Protein AF-A0A7C7FT46-F1 (afdb_monomer_lite)

Radius of gyration: 31.74 Å; chains: 1; bounding box: 96×58×67 Å

pLDDT: mean 75.4, std 23.37, range [28.03, 98.25]

Foldseek 3Di:
DDDDDDDDDDDDDDDDPDDDPVVVVVVVVVVVPPPPDDPDDDDDDDPPPPVQAQAFAEWEDDPFWTFRAGLQLAGNDTHGPPDDQQHEYEYQQPPVCSNVVPPVSRVSSNVVSVLRCLQCPPPPPQSVDRHWYWYCNDLQWIWIAGQQEIETQGNDPSNVLVVLVVVVCVVPPDDRHRQWYWYSSDPSDTDIDHHD

Structure (mmCIF, N/CA/C/O backbone):
data_AF-A0A7C7FT46-F1
#
_entry.id   AF-A0A7C7FT46-F1
#
loop_
_atom_site.group_PDB
_atom_site.id
_atom_site.type_symbol
_atom_site.label_atom_id
_atom_site.label_alt_id
_atom_site.label_comp_id
_atom_site.label_asym_id
_atom_site.label_entity_id
_atom_site.label_seq_id
_atom_site.pdbx_PDB_ins_code
_atom_site.Cartn_x
_atom_site.Cartn_y
_atom_site.Cartn_z
_atom_site.occupancy
_atom_site.B_iso_or_equiv
_atom_site.auth_seq_id
_atom_site.auth_comp_id
_atom_site.auth_asym_id
_atom_site.auth_atom_id
_atom_site.pdbx_PDB_model_num
ATOM 1 N N . MET A 1 1 ? 77.513 4.842 -43.697 1.00 36.34 1 MET A N 1
ATOM 2 C CA . MET A 1 1 ? 78.511 5.933 -43.740 1.00 36.34 1 MET A CA 1
ATOM 3 C C . MET A 1 1 ? 77.770 7.255 -43.797 1.00 36.34 1 MET A C 1
ATOM 5 O O . MET A 1 1 ? 76.927 7.432 -44.664 1.00 36.34 1 MET A O 1
ATOM 9 N N . MET A 1 2 ? 78.019 8.116 -42.815 1.00 28.81 2 MET A N 1
ATOM 10 C CA . MET A 1 2 ? 77.404 9.434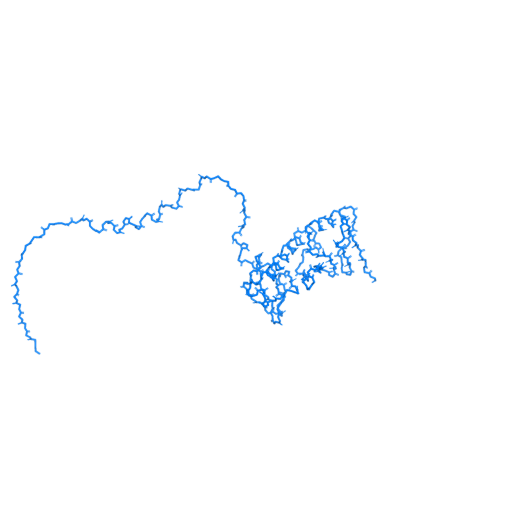 -42.656 1.00 28.81 2 MET A CA 1
ATOM 11 C C . MET A 1 2 ? 78.044 10.424 -43.637 1.00 28.81 2 MET A C 1
ATOM 13 O O . MET A 1 2 ? 79.262 10.395 -43.797 1.00 28.81 2 MET A O 1
ATOM 17 N N . ASN A 1 3 ? 77.257 11.305 -44.261 1.00 28.03 3 ASN A N 1
ATOM 18 C CA . ASN A 1 3 ? 77.795 12.506 -44.893 1.00 28.03 3 ASN A CA 1
ATOM 19 C C . ASN A 1 3 ? 76.882 13.708 -44.629 1.00 28.03 3 ASN A C 1
ATOM 21 O O . ASN A 1 3 ? 75.663 13.638 -44.766 1.00 28.03 3 ASN A O 1
ATOM 25 N N . VAL A 1 4 ? 77.521 14.779 -44.177 1.00 34.72 4 VAL A N 1
ATOM 26 C CA . VAL A 1 4 ? 76.973 16.026 -43.638 1.00 34.72 4 VAL A CA 1
ATOM 27 C C . VAL A 1 4 ? 77.067 17.105 -44.718 1.00 34.72 4 VAL A C 1
ATOM 29 O O . VAL A 1 4 ? 78.057 17.123 -45.447 1.00 34.72 4 VAL A O 1
ATOM 32 N N . ARG A 1 5 ? 76.140 18.076 -44.759 1.00 33.34 5 ARG A N 1
ATOM 33 C CA . ARG A 1 5 ? 76.487 19.473 -45.093 1.00 33.34 5 ARG A CA 1
ATOM 34 C C . ARG A 1 5 ? 75.448 20.481 -44.601 1.00 33.34 5 ARG A C 1
ATOM 36 O O . ARG A 1 5 ? 74.247 20.272 -44.703 1.00 33.34 5 ARG A O 1
ATOM 43 N N . ILE A 1 6 ? 75.984 21.570 -44.061 1.00 41.31 6 ILE A N 1
ATOM 44 C CA . ILE A 1 6 ? 75.340 22.722 -43.426 1.00 41.31 6 ILE A CA 1
ATOM 45 C C . ILE A 1 6 ? 75.526 23.939 -44.348 1.00 41.31 6 ILE A C 1
ATOM 47 O O . ILE A 1 6 ? 76.633 24.127 -44.848 1.00 41.31 6 ILE A O 1
ATOM 51 N N . GLN A 1 7 ? 74.517 24.808 -44.475 1.00 34.47 7 GLN A N 1
ATOM 52 C CA . GLN A 1 7 ? 74.662 26.256 -44.749 1.00 34.47 7 GLN A CA 1
ATOM 53 C C . GLN A 1 7 ? 73.328 26.952 -44.393 1.00 34.47 7 GLN A C 1
ATOM 55 O O . GLN A 1 7 ? 72.304 26.616 -44.968 1.00 34.47 7 GLN A O 1
ATOM 60 N N . ARG A 1 8 ? 73.205 27.644 -43.246 1.00 35.81 8 ARG A N 1
ATOM 61 C CA . ARG A 1 8 ? 73.437 29.088 -42.974 1.00 35.81 8 ARG A CA 1
ATOM 62 C C . ARG A 1 8 ? 72.715 30.055 -43.926 1.00 35.81 8 ARG A C 1
ATOM 64 O O . ARG A 1 8 ? 73.188 30.249 -45.031 1.00 35.81 8 ARG A O 1
ATOM 71 N N . GLU A 1 9 ? 71.734 30.790 -43.395 1.00 38.28 9 GLU A N 1
ATOM 72 C CA . GLU A 1 9 ? 71.864 32.237 -43.158 1.00 38.28 9 GLU A CA 1
ATOM 73 C C . GLU A 1 9 ? 70.938 32.716 -42.023 1.00 38.28 9 GLU A C 1
ATOM 75 O O . GLU A 1 9 ? 69.976 32.056 -41.644 1.00 38.28 9 GLU A O 1
ATOM 80 N N . LEU A 1 10 ? 71.357 33.818 -41.407 1.00 36.97 10 LEU A N 1
ATOM 81 C CA . LEU A 1 10 ? 70.988 34.356 -40.100 1.00 36.97 10 LEU A CA 1
ATOM 82 C C . LEU A 1 10 ? 70.268 35.704 -40.263 1.00 36.97 10 LEU A C 1
ATOM 84 O O . LEU A 1 10 ? 70.526 36.410 -41.232 1.00 36.97 10 LEU A O 1
ATOM 88 N N . ARG A 1 11 ? 69.588 36.109 -39.173 1.00 35.56 11 ARG A N 1
ATOM 89 C CA . ARG A 1 11 ? 69.146 37.472 -38.786 1.00 35.56 11 ARG A CA 1
ATOM 90 C C . ARG A 1 11 ? 67.833 37.971 -39.430 1.00 35.56 11 ARG A C 1
ATOM 92 O O . ARG A 1 11 ? 67.591 37.730 -40.594 1.00 35.56 11 ARG A O 1
ATOM 99 N N . TYR A 1 12 ? 66.934 38.687 -38.743 1.00 34.97 12 TYR A N 1
ATOM 100 C CA . TYR A 1 12 ? 67.085 39.574 -37.579 1.00 34.97 12 TYR A CA 1
ATOM 101 C C . TYR A 1 12 ? 65.737 39.779 -36.840 1.00 34.97 12 TYR A C 1
ATOM 103 O O . TYR A 1 12 ? 64.685 39.828 -37.465 1.00 34.97 12 TYR A O 1
ATOM 111 N N . GLN A 1 13 ? 65.858 40.043 -35.533 1.00 38.69 13 GLN A N 1
ATOM 112 C CA . GLN A 1 13 ? 64.964 40.776 -34.616 1.00 38.69 13 GLN A CA 1
ATOM 113 C C . GLN A 1 13 ? 63.961 40.013 -33.734 1.00 38.69 13 GLN A C 1
ATOM 115 O O . GLN A 1 13 ? 62.793 39.802 -34.045 1.00 38.69 13 GLN A O 1
ATOM 120 N N . GLU A 1 14 ? 64.455 39.747 -32.521 1.00 40.75 14 GLU A N 1
ATOM 121 C CA . GLU A 1 14 ? 63.706 39.810 -31.270 1.00 40.75 14 GLU A CA 1
ATOM 122 C C . GLU A 1 14 ? 63.073 41.195 -31.062 1.00 40.75 14 GLU A C 1
ATOM 124 O O . GLU A 1 14 ? 63.772 42.203 -31.115 1.00 40.75 14 GLU A O 1
ATOM 129 N N . LEU A 1 15 ? 61.785 41.229 -30.712 1.00 40.88 15 LEU A N 1
ATOM 130 C CA . LEU A 1 15 ? 61.194 42.154 -29.734 1.00 40.88 15 LEU A CA 1
ATOM 131 C C . LEU A 1 15 ? 59.737 41.732 -29.509 1.00 40.88 15 LEU A C 1
ATOM 133 O O . LEU A 1 15 ? 58.924 41.760 -30.423 1.00 40.88 15 LEU A O 1
ATOM 137 N N . GLY A 1 16 ? 59.396 41.306 -28.291 1.00 36.47 16 GLY A N 1
ATOM 138 C CA . GLY A 1 16 ? 58.008 40.937 -27.968 1.00 36.47 16 GLY A CA 1
ATOM 139 C C . GLY A 1 16 ? 57.811 39.847 -26.919 1.00 36.47 16 GLY A C 1
ATOM 140 O O . GLY A 1 16 ? 56.780 39.179 -26.888 1.00 36.47 16 GLY A O 1
ATOM 141 N N . ARG A 1 17 ? 58.798 39.661 -26.045 1.00 43.62 17 ARG A N 1
ATOM 142 C CA . ARG A 1 17 ? 58.691 38.981 -24.752 1.00 43.62 17 ARG A CA 1
ATOM 143 C C . ARG A 1 17 ? 57.400 39.411 -24.006 1.00 43.62 17 ARG A C 1
ATOM 145 O O . ARG A 1 17 ? 57.163 40.598 -23.814 1.00 43.62 17 ARG A O 1
ATOM 152 N N . ARG A 1 18 ? 56.651 38.418 -23.490 1.00 49.22 18 ARG A N 1
ATOM 153 C CA . ARG A 1 18 ? 55.758 38.481 -22.297 1.00 49.22 18 ARG A CA 1
ATOM 154 C C . ARG A 1 18 ? 54.314 39.022 -22.384 1.00 49.22 18 ARG A C 1
ATOM 156 O O . ARG A 1 18 ? 53.899 39.714 -21.461 1.00 49.22 18 ARG A O 1
ATOM 163 N N . ARG A 1 19 ? 53.461 38.623 -23.341 1.00 44.53 19 ARG A N 1
ATOM 164 C CA . ARG A 1 19 ? 51.998 38.875 -23.169 1.00 44.53 19 ARG A CA 1
ATOM 165 C C . ARG A 1 19 ? 50.993 37.778 -23.532 1.00 44.53 19 ARG A C 1
ATOM 167 O O . ARG A 1 19 ? 49.803 38.021 -23.389 1.00 44.53 19 ARG A O 1
ATOM 174 N N . ARG A 1 20 ? 51.403 36.565 -23.924 1.00 42.16 20 ARG A N 1
ATOM 175 C CA . ARG A 1 20 ? 50.430 35.533 -24.366 1.00 42.16 20 ARG A CA 1
ATOM 176 C C . ARG A 1 20 ? 50.329 34.265 -23.514 1.00 42.16 20 ARG A C 1
ATOM 178 O O . ARG A 1 20 ? 49.429 33.475 -23.749 1.00 42.16 20 ARG A O 1
ATOM 185 N N . VAL A 1 21 ? 51.158 34.106 -22.481 1.00 43.38 21 VAL A N 1
ATOM 186 C CA . VAL A 1 21 ? 51.053 32.959 -21.549 1.00 43.38 21 VAL A CA 1
ATOM 187 C C . VAL A 1 21 ? 50.187 33.283 -20.318 1.00 43.38 21 VAL A C 1
ATOM 189 O O . VAL A 1 21 ? 49.667 32.381 -19.675 1.00 43.38 21 VAL A O 1
ATOM 192 N N . LEU A 1 22 ? 49.933 34.565 -20.023 1.00 40.03 22 LEU A N 1
ATOM 193 C CA . LEU A 1 22 ? 49.130 34.962 -18.856 1.00 40.03 22 LEU A CA 1
ATOM 194 C C . LEU A 1 22 ? 47.606 34.869 -19.088 1.00 40.03 22 LEU A C 1
ATOM 196 O O . LEU A 1 22 ? 46.848 34.758 -18.133 1.00 40.03 22 LEU A O 1
ATOM 200 N N . ILE A 1 23 ? 47.144 34.886 -20.344 1.00 44.41 23 ILE A N 1
ATOM 201 C CA . ILE A 1 23 ? 45.702 34.915 -20.654 1.00 44.41 23 ILE A CA 1
ATOM 202 C C . ILE A 1 23 ? 45.067 33.518 -20.564 1.00 44.41 23 ILE A C 1
ATOM 204 O O . ILE A 1 23 ? 43.900 33.401 -20.208 1.00 44.41 23 ILE A O 1
ATOM 208 N N . VAL A 1 24 ? 45.833 32.444 -20.778 1.00 42.75 24 VAL A N 1
ATOM 209 C CA . VAL A 1 24 ? 45.292 31.076 -20.673 1.00 42.75 24 VAL A CA 1
ATOM 210 C C . VAL A 1 24 ? 45.180 30.615 -19.211 1.00 42.75 24 VAL A C 1
ATOM 212 O O . VAL A 1 24 ? 44.300 29.827 -18.885 1.00 42.75 24 VAL A O 1
ATOM 215 N N . LEU A 1 25 ? 45.980 31.173 -18.294 1.00 42.41 25 LEU A N 1
ATOM 216 C CA . LEU A 1 25 ? 45.893 30.857 -16.859 1.00 42.41 25 LEU A CA 1
ATOM 217 C C . LEU A 1 25 ? 44.859 31.706 -16.092 1.00 42.41 25 LEU A C 1
ATOM 219 O O . LEU A 1 25 ? 44.346 31.243 -15.077 1.00 42.41 25 LEU A O 1
ATOM 223 N N . MET A 1 26 ? 44.469 32.890 -16.589 1.00 38.50 26 MET A N 1
ATOM 224 C CA . MET A 1 26 ? 43.392 33.694 -15.975 1.00 38.50 26 MET A CA 1
ATOM 225 C C . MET A 1 26 ? 41.968 33.258 -16.356 1.00 38.50 26 MET A C 1
ATOM 227 O O . MET A 1 26 ? 41.025 33.633 -15.665 1.00 38.50 26 MET A O 1
ATOM 231 N N . GLY A 1 27 ? 41.791 32.437 -17.395 1.00 39.03 27 GLY A N 1
ATOM 232 C CA . GLY A 1 27 ? 40.501 31.790 -17.679 1.00 39.03 27 GLY A CA 1
ATOM 233 C C . GLY A 1 27 ? 40.195 30.612 -16.745 1.00 39.03 27 GLY A C 1
ATOM 234 O O . GLY A 1 27 ? 39.038 30.238 -16.581 1.00 39.03 27 GLY A O 1
ATOM 235 N N . MET A 1 28 ? 41.219 30.055 -16.089 1.00 42.12 28 MET A N 1
ATOM 236 C CA . MET A 1 28 ? 41.090 28.862 -15.243 1.00 42.12 28 MET A CA 1
ATOM 237 C C . MET A 1 28 ? 40.846 29.181 -13.757 1.00 42.12 28 MET A C 1
ATOM 239 O O . MET A 1 28 ? 40.509 28.285 -12.992 1.00 42.12 28 MET A O 1
ATOM 243 N N . PHE A 1 29 ? 40.962 30.450 -13.344 1.00 40.84 29 PHE A N 1
ATOM 244 C CA . PHE A 1 29 ? 40.714 30.887 -11.960 1.00 40.84 29 PHE A CA 1
ATOM 245 C C . PHE A 1 29 ? 39.341 31.550 -11.741 1.00 40.84 29 PHE A C 1
ATOM 247 O O . PHE A 1 29 ? 38.885 31.638 -10.604 1.00 40.84 29 PHE A O 1
ATOM 254 N N . ILE A 1 30 ? 38.629 31.948 -12.804 1.00 44.28 30 ILE A N 1
ATOM 255 C CA . ILE A 1 30 ? 37.264 32.510 -12.699 1.00 44.28 30 ILE A CA 1
ATOM 256 C C . ILE A 1 30 ? 36.189 31.412 -12.571 1.00 44.28 30 ILE A C 1
ATOM 258 O O . ILE A 1 30 ? 35.085 31.681 -12.109 1.00 44.28 30 ILE A O 1
ATOM 262 N N . VAL A 1 31 ? 36.520 30.147 -12.845 1.00 42.94 31 VAL A N 1
ATOM 263 C CA . VAL A 1 31 ? 35.617 29.010 -12.572 1.00 42.94 31 VAL A CA 1
ATOM 264 C C . VAL A 1 31 ? 35.718 28.525 -11.114 1.00 42.94 31 VAL A C 1
ATOM 266 O O . VAL A 1 31 ? 34.843 27.808 -10.644 1.00 42.94 31 VAL A O 1
ATOM 269 N N . VAL A 1 32 ? 36.738 28.955 -10.357 1.00 45.66 32 VAL A N 1
ATOM 270 C CA . VAL A 1 32 ? 37.007 28.457 -8.989 1.00 45.66 32 VAL A CA 1
ATOM 271 C C . VAL A 1 32 ? 36.694 29.489 -7.888 1.00 45.66 32 VAL A C 1
ATOM 273 O O . VAL A 1 32 ? 36.664 29.144 -6.713 1.00 45.66 32 VAL A O 1
ATOM 276 N N . LEU A 1 33 ? 36.373 30.741 -8.235 1.00 41.12 33 LEU A N 1
ATOM 277 C CA . LEU A 1 33 ? 36.049 31.804 -7.262 1.00 41.12 33 LEU A CA 1
ATOM 278 C C . LEU A 1 33 ? 34.703 32.510 -7.513 1.00 41.12 33 LEU A C 1
ATOM 280 O O . LEU A 1 33 ? 34.441 33.563 -6.941 1.00 41.12 33 LEU A O 1
ATOM 284 N N . GLY A 1 34 ? 33.833 31.921 -8.342 1.00 34.50 34 GLY A N 1
ATOM 285 C CA . GLY A 1 34 ? 32.445 32.363 -8.554 1.00 34.50 34 GLY A CA 1
ATOM 286 C C . GLY A 1 34 ? 31.392 31.551 -7.787 1.00 34.50 34 GLY A C 1
ATOM 287 O O . GLY A 1 34 ? 30.201 31.785 -7.957 1.00 34.50 34 GLY A O 1
ATOM 288 N N . THR A 1 35 ? 31.802 30.584 -6.963 1.00 45.09 35 THR A N 1
ATOM 289 C CA . THR A 1 35 ? 30.900 29.627 -6.293 1.00 45.09 35 THR A CA 1
ATOM 290 C C . THR A 1 35 ? 30.750 29.847 -4.788 1.00 45.09 35 THR A C 1
ATOM 292 O O . THR A 1 35 ? 30.132 29.024 -4.121 1.00 45.09 35 THR A O 1
ATOM 295 N N . THR A 1 36 ? 31.281 30.941 -4.230 1.00 46.94 36 THR A N 1
ATOM 296 C CA . THR A 1 36 ? 31.275 31.172 -2.770 1.00 46.94 36 THR A CA 1
ATOM 297 C C . THR A 1 36 ? 30.512 32.398 -2.277 1.00 46.94 36 THR A C 1
ATOM 299 O O . THR A 1 36 ? 30.404 32.563 -1.070 1.00 46.94 36 THR A O 1
ATOM 302 N N . CYS A 1 37 ? 29.898 33.214 -3.134 1.00 39.66 37 CYS A N 1
ATOM 303 C CA . CYS A 1 37 ? 29.103 34.356 -2.665 1.00 39.66 37 CYS A CA 1
ATOM 304 C C . CYS A 1 37 ? 27.932 34.654 -3.600 1.00 39.66 37 CYS A C 1
ATOM 306 O O . CYS A 1 37 ? 28.032 35.551 -4.421 1.00 39.66 37 CYS A O 1
ATOM 308 N N . PHE A 1 38 ? 26.827 33.916 -3.476 1.00 38.41 38 PHE A N 1
ATOM 309 C CA . PHE A 1 38 ? 25.470 34.465 -3.657 1.00 38.41 38 PHE A CA 1
ATOM 310 C C . PHE A 1 38 ? 24.413 33.502 -3.086 1.00 38.41 38 PHE A C 1
ATOM 312 O O . PHE A 1 38 ? 23.405 33.181 -3.702 1.00 38.41 38 PHE A O 1
ATOM 319 N N . SER A 1 39 ? 24.645 33.027 -1.863 1.00 36.91 39 SER A N 1
ATOM 320 C CA . SER A 1 39 ? 23.626 32.392 -1.024 1.00 36.91 39 SER A CA 1
ATOM 321 C C . SER A 1 39 ? 23.164 33.384 0.038 1.00 36.91 39 SER A C 1
ATOM 323 O O . SER A 1 39 ? 23.357 33.164 1.225 1.00 36.91 39 SER A O 1
ATOM 325 N N . LEU A 1 40 ? 22.600 34.506 -0.402 1.00 48.44 40 LEU A N 1
ATOM 326 C CA . LEU A 1 40 ? 21.849 35.443 0.433 1.00 48.44 40 LEU A CA 1
ATOM 327 C C . LEU A 1 40 ? 20.841 36.153 -0.473 1.00 48.44 40 LEU A C 1
ATOM 329 O O . LEU A 1 40 ? 21.127 37.230 -0.971 1.00 48.44 40 LEU A O 1
ATOM 333 N N . LEU A 1 41 ? 19.716 35.483 -0.734 1.00 42.19 41 LEU A N 1
ATOM 334 C CA . LEU A 1 41 ? 18.407 36.029 -1.137 1.00 42.19 41 LEU A CA 1
ATOM 335 C C . LEU A 1 41 ? 17.410 34.852 -1.092 1.00 42.19 41 LEU A C 1
ATOM 337 O O . LEU A 1 41 ? 17.293 34.062 -2.018 1.00 42.19 41 LEU A O 1
ATOM 341 N N . THR A 1 42 ? 16.982 34.506 0.122 1.00 42.56 42 THR A N 1
ATOM 342 C CA . THR A 1 42 ? 15.592 34.628 0.602 1.00 42.56 42 THR A CA 1
ATOM 343 C C . THR A 1 42 ? 14.576 33.722 -0.089 1.00 42.56 42 THR A C 1
ATOM 345 O O . THR A 1 42 ? 14.024 34.075 -1.123 1.00 42.56 42 THR A O 1
ATOM 348 N N . GLY A 1 43 ? 14.239 32.644 0.627 1.00 39.69 43 GLY A N 1
ATOM 349 C CA . GLY A 1 43 ? 12.905 32.057 0.653 1.00 39.69 43 GLY A CA 1
ATOM 350 C C . GLY A 1 43 ? 12.547 31.207 -0.559 1.00 39.69 43 GLY A C 1
ATOM 351 O O . GLY A 1 43 ? 12.370 31.711 -1.656 1.00 39.69 43 GLY A O 1
ATOM 352 N N . TRP A 1 44 ? 12.329 29.920 -0.331 1.00 29.88 44 TRP A N 1
ATOM 353 C CA . TRP A 1 44 ? 10.996 29.313 -0.332 1.00 29.88 44 TRP A CA 1
ATOM 354 C C . TRP A 1 44 ? 11.180 27.831 0.014 1.00 29.88 44 TRP A C 1
ATOM 356 O O . TRP A 1 44 ? 12.086 27.151 -0.463 1.00 29.88 44 TRP A O 1
ATOM 366 N N . SER A 1 45 ? 10.360 27.372 0.948 1.00 43.03 45 SER A N 1
ATOM 367 C CA . SER A 1 45 ? 10.410 26.054 1.564 1.00 43.03 45 SER A CA 1
ATOM 368 C C . SER A 1 45 ? 10.122 24.935 0.565 1.00 43.03 45 SER A C 1
ATOM 370 O O . SER A 1 45 ? 9.029 24.884 0.013 1.00 43.03 45 SER A O 1
ATOM 372 N N . ALA A 1 46 ? 11.051 23.992 0.423 1.00 36.22 46 ALA A N 1
ATOM 373 C CA . ALA A 1 46 ? 10.758 22.585 0.147 1.00 36.22 46 ALA A CA 1
ATOM 374 C C . ALA A 1 46 ? 12.031 21.768 0.402 1.00 36.22 46 ALA A C 1
ATOM 376 O O . ALA A 1 46 ? 12.809 21.496 -0.508 1.00 36.22 46 ALA A O 1
ATOM 377 N N . GLY A 1 47 ? 12.260 21.399 1.663 1.00 35.69 47 GLY A N 1
ATOM 378 C CA . GLY A 1 47 ? 13.202 20.334 1.989 1.00 35.69 47 GLY A CA 1
ATOM 379 C C . GLY A 1 47 ? 12.653 19.018 1.448 1.00 35.69 47 GLY A C 1
ATOM 380 O O . GLY A 1 47 ? 11.899 18.331 2.129 1.00 35.69 47 GLY A O 1
ATOM 381 N N . ILE A 1 48 ? 12.971 18.704 0.195 1.00 40.12 48 ILE A N 1
ATOM 382 C CA . ILE A 1 48 ? 12.999 17.325 -0.277 1.00 40.12 48 ILE A CA 1
ATOM 383 C C . ILE A 1 48 ? 14.459 16.920 -0.163 1.00 40.12 48 ILE A C 1
ATOM 385 O O . ILE A 1 48 ? 15.286 17.324 -0.980 1.00 40.12 48 ILE A O 1
ATOM 389 N N . ASP A 1 49 ? 14.778 16.186 0.899 1.00 43.09 49 ASP A N 1
ATOM 390 C CA . ASP A 1 49 ? 16.119 15.677 1.150 1.00 43.09 49 ASP A CA 1
ATOM 391 C C . ASP A 1 49 ? 16.608 14.910 -0.081 1.00 43.09 49 ASP A C 1
ATOM 393 O O . ASP A 1 49 ? 16.028 13.896 -0.482 1.00 43.09 49 ASP A O 1
ATOM 397 N N . GLN A 1 50 ? 17.686 15.403 -0.686 1.00 40.69 50 GLN A N 1
ATOM 398 C CA . GLN A 1 50 ? 18.295 14.856 -1.898 1.00 40.69 50 GLN A CA 1
ATOM 399 C C . GLN A 1 50 ? 18.779 13.400 -1.698 1.00 40.69 50 GLN A C 1
ATOM 401 O O . GLN A 1 50 ? 18.929 12.660 -2.668 1.00 40.69 50 GLN A O 1
ATOM 406 N N . GLU A 1 51 ? 18.930 12.946 -0.446 1.00 45.28 51 GLU A N 1
ATOM 407 C CA . GLU A 1 51 ? 19.218 11.549 -0.084 1.00 45.28 51 GLU A CA 1
ATOM 408 C C . GLU A 1 51 ? 18.022 10.597 -0.258 1.00 45.28 51 GLU A C 1
ATOM 410 O O . GLU A 1 51 ? 18.212 9.413 -0.543 1.00 45.28 51 GLU A O 1
ATOM 415 N N . SER A 1 52 ? 16.783 11.094 -0.158 1.00 48.53 52 SER A N 1
ATOM 416 C CA . SER A 1 52 ? 15.573 10.270 -0.320 1.00 48.53 52 SER A CA 1
ATOM 417 C C . SER A 1 52 ? 15.322 9.839 -1.773 1.00 48.53 52 SER A C 1
ATOM 419 O O . SER A 1 52 ? 14.608 8.867 -2.022 1.00 48.53 52 SER A O 1
ATOM 421 N N . VAL A 1 53 ? 15.956 10.525 -2.732 1.00 50.84 53 VAL A N 1
ATOM 422 C CA . VAL A 1 53 ? 15.786 10.329 -4.184 1.00 50.84 53 VAL A CA 1
ATOM 423 C C . VAL A 1 53 ? 16.535 9.087 -4.699 1.00 50.84 53 VAL A C 1
ATOM 425 O O . VAL A 1 53 ? 16.249 8.596 -5.789 1.00 50.84 53 VAL A O 1
ATOM 428 N N . LEU A 1 54 ? 17.473 8.540 -3.918 1.00 54.62 54 LEU A N 1
ATOM 429 C CA . LEU A 1 54 ? 18.305 7.397 -4.325 1.00 54.62 54 LEU A CA 1
ATOM 430 C C . LEU A 1 54 ? 18.051 6.118 -3.517 1.00 54.62 54 LEU A C 1
ATOM 432 O O . LEU A 1 54 ? 18.570 5.062 -3.884 1.00 54.62 54 LEU A O 1
ATOM 436 N N . GLN A 1 55 ? 17.257 6.179 -2.445 1.00 73.31 55 GLN A N 1
ATOM 437 C CA . GLN A 1 55 ? 17.030 5.030 -1.570 1.00 73.31 55 GLN A CA 1
ATOM 438 C C . GLN A 1 55 ? 15.691 4.342 -1.881 1.00 73.31 55 GLN A C 1
ATOM 440 O O . GLN A 1 55 ? 14.635 4.986 -1.862 1.00 73.31 55 GLN A O 1
ATOM 445 N N . PRO A 1 56 ? 15.696 3.025 -2.160 1.00 72.19 56 PRO A N 1
ATOM 446 C CA . PRO A 1 56 ? 14.457 2.286 -2.331 1.00 72.19 56 PRO A CA 1
ATOM 447 C C . PRO A 1 56 ? 13.674 2.278 -1.019 1.00 72.19 56 PRO A C 1
ATOM 449 O O . PRO A 1 56 ? 14.241 2.114 0.058 1.00 72.19 56 PRO A O 1
ATOM 452 N N . SER A 1 57 ? 12.364 2.467 -1.121 1.00 85.31 57 SER A N 1
ATOM 453 C CA . SER A 1 57 ? 11.462 2.579 0.033 1.00 85.31 57 SER A CA 1
ATOM 454 C C . SER A 1 57 ? 10.357 1.530 0.019 1.00 85.31 57 SER A C 1
ATOM 456 O O . SER A 1 57 ? 9.760 1.281 1.063 1.00 85.31 57 SER A O 1
ATOM 458 N N . VAL A 1 58 ? 10.115 0.886 -1.126 1.00 93.00 58 VAL A N 1
ATOM 459 C CA . VAL A 1 58 ? 9.146 -0.206 -1.279 1.00 93.00 58 VAL A CA 1
ATOM 460 C C . VAL A 1 58 ? 9.665 -1.286 -2.232 1.00 93.00 58 VAL A C 1
ATOM 462 O O . VAL A 1 58 ? 10.564 -1.052 -3.046 1.00 93.00 58 VAL A O 1
ATOM 465 N N . LEU A 1 59 ? 9.078 -2.477 -2.134 1.00 94.62 59 LEU A N 1
ATOM 466 C CA . LEU A 1 59 ? 9.295 -3.603 -3.037 1.00 94.62 59 LEU A CA 1
ATOM 467 C C . LEU A 1 59 ? 8.073 -3.784 -3.931 1.00 94.62 59 LEU A C 1
ATOM 469 O O . LEU A 1 59 ? 6.985 -3.980 -3.414 1.00 94.62 59 LEU A O 1
ATOM 473 N N . VAL A 1 60 ? 8.226 -3.787 -5.254 1.00 96.19 60 VAL A N 1
ATOM 474 C CA . VAL A 1 60 ? 7.134 -4.152 -6.176 1.00 96.19 60 VAL A CA 1
ATOM 475 C C . VAL A 1 60 ? 7.308 -5.597 -6.624 1.00 96.19 60 VAL A C 1
ATOM 477 O O . VAL A 1 60 ? 8.388 -5.979 -7.084 1.00 96.19 60 VAL A O 1
ATOM 480 N N . LYS A 1 61 ? 6.254 -6.410 -6.494 1.00 94.94 61 LYS A N 1
ATOM 481 C CA . LYS A 1 61 ? 6.279 -7.816 -6.919 1.00 94.94 61 LYS A CA 1
ATOM 482 C C . LYS A 1 61 ? 6.438 -7.917 -8.434 1.00 94.94 61 LYS A C 1
ATOM 484 O O . LYS A 1 61 ? 5.621 -7.386 -9.179 1.00 94.94 61 LYS A O 1
ATOM 489 N N . ALA A 1 62 ? 7.440 -8.662 -8.890 1.00 92.06 62 ALA A N 1
ATOM 490 C CA . ALA A 1 62 ? 7.566 -9.095 -10.279 1.00 92.06 62 ALA A CA 1
ATOM 491 C C . ALA A 1 62 ? 7.532 -10.631 -10.362 1.00 92.06 62 ALA A C 1
ATOM 493 O O . ALA A 1 62 ? 7.402 -11.335 -9.362 1.00 92.06 62 ALA A O 1
ATOM 494 N N . SER A 1 63 ? 7.626 -11.191 -11.571 1.00 87.81 63 SER A N 1
ATOM 495 C CA . SER A 1 63 ? 7.458 -12.640 -11.766 1.00 87.81 63 SER A CA 1
ATOM 496 C C . SER A 1 63 ? 8.530 -13.495 -11.076 1.00 87.81 63 SER A C 1
ATOM 498 O O . SER A 1 63 ? 8.242 -14.616 -10.672 1.00 87.81 63 SER A O 1
ATOM 500 N N . ARG A 1 64 ? 9.772 -13.003 -10.969 1.00 86.75 64 ARG A N 1
ATOM 501 C CA . ARG A 1 64 ? 10.927 -13.768 -10.446 1.00 86.75 64 ARG A CA 1
ATOM 502 C C . ARG A 1 64 ? 11.784 -12.997 -9.437 1.00 86.75 64 ARG A C 1
ATOM 504 O O . ARG A 1 64 ? 12.819 -13.499 -9.016 1.00 86.75 64 ARG A O 1
ATOM 511 N N . ALA A 1 65 ? 11.398 -11.772 -9.109 1.00 91.75 65 ALA A N 1
ATOM 512 C CA . ALA A 1 65 ? 12.160 -10.884 -8.250 1.00 91.75 65 ALA A CA 1
ATOM 513 C C . ALA A 1 65 ? 11.240 -9.820 -7.650 1.00 91.75 65 ALA A C 1
ATOM 515 O O . ALA A 1 65 ? 10.165 -9.534 -8.178 1.00 91.75 65 ALA A O 1
ATOM 516 N N . TRP A 1 66 ? 11.717 -9.179 -6.596 1.00 93.06 66 TRP A N 1
ATOM 517 C CA . TRP A 1 66 ? 11.180 -7.915 -6.127 1.00 93.06 66 TRP A CA 1
ATOM 518 C C . TRP A 1 66 ? 11.953 -6.770 -6.762 1.00 93.06 66 TRP A C 1
ATOM 520 O O . TRP A 1 66 ? 13.185 -6.767 -6.731 1.00 93.06 66 TRP A O 1
ATOM 530 N N . PHE A 1 67 ? 11.253 -5.779 -7.299 1.00 95.06 67 PHE A N 1
ATOM 531 C CA . PHE A 1 67 ? 11.877 -4.525 -7.707 1.00 95.06 67 PHE A CA 1
ATOM 532 C C . PHE A 1 67 ? 11.999 -3.585 -6.518 1.00 95.06 67 PHE A C 1
ATOM 534 O O . PHE A 1 67 ? 11.033 -3.363 -5.798 1.00 95.06 67 PHE A O 1
ATOM 541 N N . LEU A 1 68 ? 13.197 -3.037 -6.333 1.00 93.88 68 LEU A N 1
ATOM 542 C CA . LEU A 1 68 ? 13.493 -1.982 -5.373 1.00 93.88 68 LEU A CA 1
ATOM 543 C C . LEU A 1 68 ? 13.054 -0.658 -5.991 1.00 93.88 68 LEU A C 1
ATOM 545 O O . LEU A 1 68 ? 13.631 -0.241 -6.997 1.00 93.88 68 LEU A O 1
ATOM 549 N N . VAL A 1 69 ? 12.038 -0.022 -5.418 1.00 94.81 69 VAL A N 1
ATOM 550 C CA . VAL A 1 69 ? 11.426 1.186 -5.984 1.00 94.81 69 VAL A CA 1
ATOM 551 C C . VAL A 1 69 ? 11.544 2.338 -4.997 1.00 94.81 69 VAL A C 1
ATOM 553 O O . VAL A 1 69 ? 11.314 2.173 -3.796 1.00 94.81 69 VAL A O 1
ATOM 556 N N . ASP A 1 70 ? 11.954 3.498 -5.498 1.00 93.00 70 ASP A N 1
ATOM 557 C CA . ASP A 1 70 ? 12.080 4.714 -4.696 1.00 93.00 70 ASP A CA 1
ATOM 558 C C . ASP A 1 70 ? 10.741 5.463 -4.529 1.00 93.00 70 ASP A C 1
ATOM 560 O O . ASP A 1 70 ? 9.679 5.019 -4.976 1.00 93.00 70 ASP A O 1
ATOM 564 N N . ALA A 1 71 ? 10.787 6.622 -3.869 1.00 92.62 71 ALA A N 1
ATOM 565 C CA . ALA A 1 71 ? 9.618 7.469 -3.624 1.00 92.62 71 ALA A CA 1
ATOM 566 C C . ALA A 1 71 ? 8.977 8.051 -4.898 1.00 92.62 71 ALA A C 1
ATOM 568 O O . ALA A 1 71 ? 7.830 8.497 -4.860 1.00 92.62 71 ALA A O 1
ATOM 569 N N . HIS A 1 72 ? 9.692 8.043 -6.023 1.00 93.62 72 HIS A N 1
ATOM 570 C CA . HIS A 1 72 ? 9.223 8.566 -7.303 1.00 93.62 72 HIS A CA 1
ATOM 571 C C . HIS A 1 72 ? 8.663 7.473 -8.218 1.00 93.62 72 HIS A C 1
ATOM 573 O O . HIS A 1 72 ? 8.237 7.781 -9.327 1.00 93.62 72 HIS A O 1
ATOM 579 N N . GLY A 1 73 ? 8.618 6.215 -7.765 1.00 94.44 73 GLY A N 1
ATOM 580 C CA . GLY A 1 73 ? 8.178 5.095 -8.595 1.00 94.44 73 GLY A CA 1
ATOM 581 C C . GLY A 1 73 ? 9.254 4.623 -9.578 1.00 94.44 73 GLY A C 1
ATOM 582 O O . GLY A 1 73 ? 8.947 3.910 -10.534 1.00 94.44 73 GLY A O 1
ATOM 583 N N . VAL A 1 74 ? 10.519 5.003 -9.365 1.00 95.12 74 VAL A N 1
ATOM 584 C CA . VAL A 1 74 ? 11.633 4.587 -10.220 1.00 95.12 74 VAL A CA 1
ATOM 585 C C . VAL A 1 74 ? 12.247 3.303 -9.675 1.00 95.12 74 VAL A C 1
ATOM 587 O O . VAL A 1 74 ? 12.577 3.198 -8.491 1.00 95.12 74 VAL A O 1
ATOM 590 N N . VAL A 1 75 ? 12.430 2.316 -10.554 1.00 94.88 75 VAL A N 1
ATOM 591 C CA . VAL A 1 75 ? 13.110 1.063 -10.210 1.00 94.88 75 VAL A CA 1
ATOM 592 C C . VAL A 1 75 ? 14.614 1.318 -10.094 1.00 94.88 75 VAL A C 1
ATOM 594 O O . VAL A 1 75 ? 15.258 1.740 -11.052 1.00 94.88 75 VAL A O 1
ATOM 597 N N . ARG A 1 76 ? 15.185 1.045 -8.920 1.00 93.62 76 ARG A N 1
ATOM 598 C CA . ARG A 1 76 ? 16.616 1.218 -8.609 1.00 93.62 76 ARG A CA 1
ATOM 599 C C . ARG A 1 76 ? 17.405 -0.085 -8.615 1.00 93.62 76 ARG A C 1
ATOM 601 O O . ARG A 1 76 ? 18.629 -0.065 -8.653 1.00 93.62 76 ARG A O 1
ATOM 608 N N . GLY A 1 77 ? 16.716 -1.219 -8.599 1.00 91.19 77 GLY A N 1
ATOM 609 C CA . GLY A 1 77 ? 17.341 -2.532 -8.647 1.00 91.19 77 GLY A CA 1
ATOM 610 C C . GLY A 1 77 ? 16.329 -3.650 -8.459 1.00 91.19 77 GLY A C 1
ATOM 611 O O . GLY A 1 77 ? 15.119 -3.418 -8.429 1.00 91.19 77 GLY A O 1
ATOM 612 N N . ALA A 1 78 ? 16.832 -4.869 -8.307 1.00 91.81 78 ALA A N 1
ATOM 613 C CA . ALA A 1 78 ? 16.016 -6.041 -8.044 1.00 91.81 78 ALA A CA 1
ATOM 614 C C . ALA A 1 78 ? 16.687 -6.949 -7.011 1.00 91.81 78 ALA A C 1
ATOM 616 O O . ALA A 1 78 ? 17.913 -7.058 -6.974 1.00 91.81 78 ALA A O 1
ATOM 617 N N . ILE A 1 79 ? 15.879 -7.617 -6.193 1.00 90.19 79 ILE A N 1
ATOM 618 C CA . ILE A 1 79 ? 16.321 -8.653 -5.257 1.00 90.19 79 ILE A CA 1
ATOM 619 C C . ILE A 1 79 ? 15.511 -9.927 -5.482 1.00 90.19 79 ILE A C 1
ATOM 621 O O . ILE A 1 79 ? 14.367 -9.884 -5.930 1.00 90.19 79 ILE A O 1
ATOM 625 N N . SER A 1 80 ? 16.106 -11.074 -5.177 1.00 88.94 80 SER A N 1
ATOM 626 C CA . SER A 1 80 ? 15.422 -12.361 -5.291 1.00 88.94 80 SER A CA 1
ATOM 627 C C . SER A 1 80 ? 14.291 -12.498 -4.258 1.00 88.94 80 SER A C 1
ATOM 629 O O . SER A 1 80 ? 14.335 -11.886 -3.189 1.00 88.94 80 SER A O 1
ATOM 631 N N . HIS A 1 81 ? 13.259 -13.281 -4.594 1.00 86.00 81 HIS A N 1
ATOM 632 C CA . HIS A 1 81 ? 12.080 -13.509 -3.745 1.00 86.00 81 HIS A CA 1
ATOM 633 C C . HIS A 1 81 ? 12.379 -14.272 -2.451 1.00 86.00 81 HIS A C 1
ATOM 635 O O . HIS A 1 81 ? 11.607 -14.186 -1.503 1.00 86.00 81 HIS A O 1
ATOM 641 N N . ASP A 1 82 ? 13.468 -15.034 -2.435 1.00 82.44 82 ASP A N 1
ATOM 642 C CA . ASP A 1 82 ? 13.930 -15.821 -1.290 1.00 82.44 82 ASP A CA 1
ATOM 643 C C . ASP A 1 82 ? 14.518 -14.960 -0.163 1.00 82.44 82 ASP A C 1
ATOM 645 O O . ASP A 1 82 ? 14.668 -15.435 0.963 1.00 82.44 82 ASP A O 1
ATOM 649 N N . ARG A 1 83 ? 14.840 -13.688 -0.432 1.00 70.50 83 ARG A N 1
ATOM 650 C CA . ARG A 1 83 ? 15.295 -12.770 0.609 1.00 70.50 83 ARG A CA 1
ATOM 651 C C . ARG A 1 83 ? 14.115 -12.256 1.432 1.00 70.50 83 ARG A C 1
ATOM 653 O O . ARG A 1 83 ? 13.116 -11.830 0.849 1.00 70.50 83 ARG A O 1
ATOM 660 N N . PRO A 1 84 ? 14.255 -12.188 2.771 1.00 62.75 84 PRO A N 1
ATOM 661 C CA . PRO A 1 84 ? 13.259 -11.552 3.616 1.00 62.75 84 PRO A CA 1
ATOM 662 C C . PRO A 1 84 ? 13.004 -10.109 3.154 1.00 62.75 84 PRO A C 1
ATOM 664 O O . PRO A 1 84 ? 13.966 -9.357 2.945 1.00 62.75 84 PRO A O 1
ATOM 667 N N . PRO A 1 85 ? 11.738 -9.699 2.994 1.00 67.94 85 PRO A N 1
ATOM 668 C CA . PRO A 1 85 ? 11.401 -8.354 2.563 1.00 67.94 85 PRO A CA 1
ATOM 669 C C . PRO A 1 85 ? 11.820 -7.351 3.643 1.00 67.94 85 PRO A C 1
ATOM 671 O O . PRO A 1 85 ? 11.413 -7.426 4.800 1.00 67.94 85 PRO A O 1
ATOM 674 N N . MET A 1 86 ? 12.691 -6.417 3.264 1.00 78.38 86 MET A N 1
ATOM 675 C CA . MET A 1 86 ? 13.200 -5.371 4.161 1.00 78.38 86 MET A CA 1
ATOM 676 C C . MET A 1 86 ? 12.350 -4.095 4.120 1.00 78.38 86 MET A C 1
ATOM 678 O O . MET A 1 86 ? 12.520 -3.223 4.969 1.00 78.38 86 MET A O 1
ATOM 682 N N . PHE A 1 87 ? 11.440 -4.003 3.148 1.00 87.69 87 PHE A N 1
ATOM 683 C CA . PHE A 1 87 ? 10.577 -2.855 2.890 1.00 87.69 87 PHE A CA 1
ATOM 684 C C . PHE A 1 87 ? 9.128 -3.314 2.681 1.00 87.6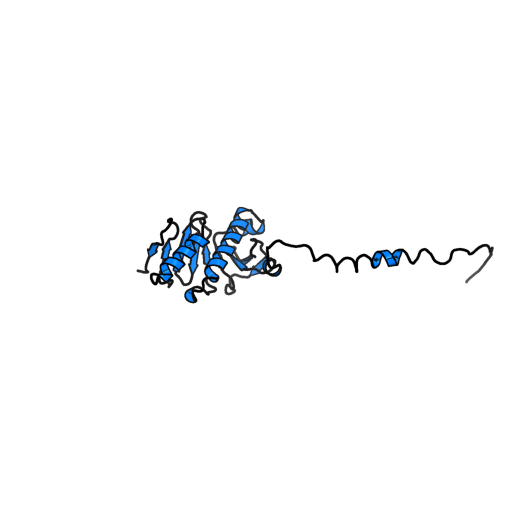9 87 PHE A C 1
ATOM 686 O O . PHE A 1 87 ? 8.909 -4.488 2.359 1.00 87.69 87 PHE A O 1
ATOM 693 N N . PRO A 1 88 ? 8.153 -2.395 2.794 1.00 91.94 88 PRO A N 1
ATOM 694 C CA . PRO A 1 88 ? 6.771 -2.646 2.410 1.00 91.94 88 PRO A CA 1
ATOM 695 C C . PRO A 1 88 ? 6.659 -3.221 1.002 1.00 91.94 88 PRO A C 1
ATOM 697 O O . PRO A 1 88 ? 7.366 -2.796 0.086 1.00 91.94 88 PRO A O 1
ATOM 700 N N . GLN A 1 89 ? 5.756 -4.178 0.837 1.00 94.00 89 GLN A N 1
ATOM 701 C CA . GLN A 1 89 ? 5.548 -4.886 -0.419 1.00 94.00 89 GLN A CA 1
ATOM 702 C C . GLN A 1 89 ? 4.322 -4.327 -1.132 1.00 94.00 89 GLN A C 1
ATOM 704 O O . GLN A 1 89 ? 3.256 -4.206 -0.540 1.00 94.00 89 GLN A O 1
ATOM 709 N N . LEU A 1 90 ? 4.467 -4.013 -2.412 1.00 95.81 90 LEU A N 1
ATOM 710 C CA . LEU A 1 90 ? 3.401 -3.610 -3.311 1.00 95.81 90 LEU A CA 1
ATOM 711 C C . LEU A 1 90 ? 3.102 -4.757 -4.278 1.00 95.81 90 LEU A C 1
ATOM 713 O O . LEU A 1 90 ? 3.990 -5.279 -4.963 1.00 95.81 90 LEU A O 1
ATOM 717 N N . HIS A 1 91 ? 1.832 -5.123 -4.349 1.00 96.44 91 HIS A N 1
ATOM 718 C CA . HIS A 1 91 ? 1.288 -6.171 -5.201 1.00 96.44 91 HIS A CA 1
ATOM 719 C C . HIS A 1 91 ? 0.309 -5.567 -6.212 1.00 96.44 91 HIS A C 1
ATOM 721 O O . HIS A 1 91 ? -0.162 -4.447 -6.035 1.00 96.44 91 HIS A O 1
ATOM 727 N N . GLY A 1 92 ? 0.019 -6.296 -7.290 1.00 96.12 92 GLY A N 1
ATOM 728 C CA . GLY A 1 92 ? -0.983 -5.883 -8.281 1.00 96.12 92 GLY A CA 1
ATOM 729 C C . GLY A 1 92 ? -0.541 -4.807 -9.276 1.00 96.12 92 GLY A C 1
ATOM 730 O O . GLY A 1 92 ? -1.259 -4.536 -10.230 1.00 96.12 92 GLY A O 1
ATOM 731 N N . ILE A 1 93 ? 0.651 -4.229 -9.109 1.00 97.19 93 ILE A N 1
ATOM 732 C CA . ILE A 1 93 ? 1.239 -3.285 -10.068 1.00 97.19 93 ILE A CA 1
ATOM 733 C C . ILE A 1 93 ? 1.881 -4.069 -11.221 1.00 97.19 93 ILE A C 1
ATOM 735 O O . ILE A 1 93 ? 2.669 -4.987 -10.9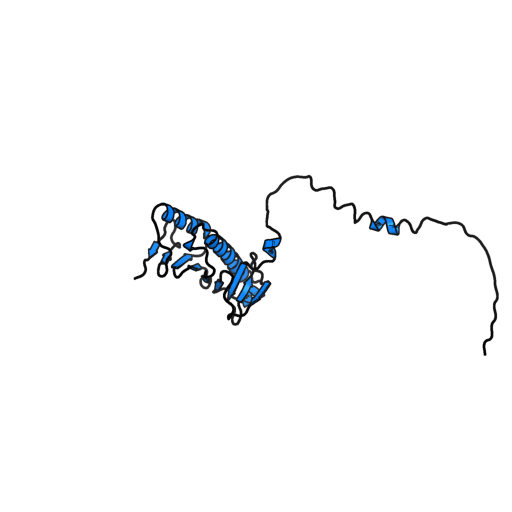82 1.00 97.19 93 ILE A O 1
ATOM 739 N N . ASP A 1 94 ? 1.600 -3.693 -12.475 1.00 97.12 94 ASP A N 1
ATOM 740 C CA . ASP A 1 94 ? 2.291 -4.269 -13.636 1.00 97.12 94 ASP A CA 1
ATOM 741 C C . ASP A 1 94 ? 3.778 -3.882 -13.607 1.00 97.12 94 ASP A C 1
ATOM 743 O O . ASP A 1 94 ? 4.186 -2.779 -13.982 1.00 97.12 94 ASP A O 1
ATOM 747 N N . SER A 1 95 ? 4.613 -4.832 -13.187 1.00 95.81 95 SER A N 1
ATOM 748 C CA . SER A 1 95 ? 6.054 -4.643 -13.056 1.00 95.81 95 SER A CA 1
ATOM 749 C C . SER A 1 95 ? 6.744 -4.330 -14.391 1.00 95.81 95 SER A C 1
ATOM 751 O O . SER A 1 95 ? 7.776 -3.661 -14.410 1.00 95.81 95 SER A O 1
ATOM 753 N N . ARG A 1 96 ? 6.213 -4.810 -15.526 1.00 96.94 96 ARG A N 1
ATOM 754 C CA . ARG A 1 96 ? 6.780 -4.516 -16.855 1.00 96.94 96 ARG A CA 1
ATOM 755 C C . ARG A 1 96 ? 6.434 -3.097 -17.285 1.00 96.94 96 ARG A C 1
ATOM 757 O O . ARG A 1 96 ? 7.292 -2.419 -17.844 1.00 96.94 96 ARG A O 1
ATOM 764 N N . ALA A 1 97 ? 5.206 -2.657 -17.028 1.00 97.44 97 ALA A N 1
ATOM 765 C CA . ALA A 1 97 ? 4.802 -1.273 -17.252 1.00 97.44 97 ALA A CA 1
ATOM 766 C C . ALA A 1 97 ? 5.616 -0.311 -16.370 1.00 97.44 97 ALA A C 1
ATOM 768 O O . ALA A 1 97 ? 6.123 0.690 -16.871 1.00 97.44 97 ALA A O 1
ATOM 769 N N . LEU A 1 98 ? 5.866 -0.676 -15.108 1.00 97.25 98 LEU A N 1
ATOM 770 C CA . LEU A 1 98 ? 6.703 0.102 -14.191 1.00 97.25 98 LEU A CA 1
ATOM 771 C C . LEU A 1 98 ? 8.145 0.277 -14.701 1.00 97.25 98 LEU A C 1
ATOM 773 O O . LEU A 1 98 ? 8.686 1.382 -14.677 1.00 97.25 98 LEU A O 1
ATOM 777 N N . LEU A 1 99 ? 8.766 -0.792 -15.216 1.00 95.88 99 LEU A N 1
ATOM 778 C CA . LEU A 1 99 ? 10.099 -0.711 -15.833 1.00 95.88 99 LEU A CA 1
ATOM 779 C C . LEU A 1 99 ? 10.131 0.202 -17.060 1.00 95.88 99 LEU A C 1
ATOM 781 O O . LEU A 1 99 ? 11.127 0.879 -17.293 1.00 95.88 99 LEU A O 1
ATOM 785 N N . ARG A 1 100 ? 9.042 0.235 -17.835 1.00 97.31 100 ARG A N 1
ATOM 786 C CA . ARG A 1 100 ? 8.882 1.147 -18.976 1.00 97.31 100 ARG A CA 1
ATOM 787 C C . ARG A 1 100 ? 8.500 2.571 -18.562 1.00 97.31 100 ARG A C 1
ATOM 789 O O . ARG A 1 100 ? 8.300 3.398 -19.444 1.00 97.31 100 ARG A O 1
ATOM 796 N N . GLN A 1 101 ? 8.409 2.846 -17.258 1.00 96.69 101 GLN A N 1
ATOM 797 C CA . GLN A 1 101 ? 7.979 4.132 -16.706 1.00 96.69 101 GLN A CA 1
ATOM 798 C C . GLN A 1 101 ? 6.592 4.552 -17.217 1.00 96.69 101 GLN A C 1
ATOM 800 O O . GLN A 1 101 ? 6.330 5.728 -17.461 1.00 96.69 101 GLN A O 1
ATOM 805 N N . ASP A 1 102 ? 5.698 3.574 -17.380 1.00 98.25 102 ASP A N 1
ATOM 806 C CA . ASP A 1 102 ? 4.298 3.843 -17.687 1.00 98.25 102 ASP A CA 1
ATOM 807 C C . ASP A 1 102 ? 3.650 4.655 -16.561 1.00 98.25 102 ASP A C 1
ATOM 809 O O . ASP A 1 102 ? 3.825 4.348 -15.377 1.00 98.25 102 ASP A O 1
ATOM 813 N N . PHE A 1 103 ? 2.879 5.674 -16.941 1.00 96.94 103 PHE A N 1
ATOM 814 C CA . PHE A 1 103 ? 2.282 6.616 -16.003 1.00 96.94 103 PHE A CA 1
ATOM 815 C C . PHE A 1 103 ? 1.441 5.926 -14.922 1.00 96.94 103 PHE A C 1
ATOM 817 O O . PHE A 1 103 ? 1.592 6.252 -13.748 1.00 96.94 103 PHE A O 1
ATOM 824 N N . GLN A 1 104 ? 0.593 4.956 -15.283 1.00 96.12 104 GLN A N 1
ATOM 825 C CA . GLN A 1 104 ? -0.310 4.317 -14.320 1.00 96.12 104 GLN A CA 1
ATOM 826 C C . GLN A 1 104 ? 0.458 3.460 -13.312 1.00 96.12 104 GLN A C 1
ATOM 828 O O . GLN A 1 104 ? 0.169 3.489 -12.117 1.00 96.12 104 GLN A O 1
ATOM 833 N N . ALA A 1 105 ? 1.464 2.720 -13.781 1.00 97.31 105 ALA A N 1
ATOM 834 C CA . ALA A 1 105 ? 2.287 1.884 -12.915 1.00 97.31 105 ALA A CA 1
ATOM 835 C C . ALA A 1 105 ? 3.163 2.725 -11.971 1.00 97.31 105 ALA A C 1
ATOM 837 O O . ALA A 1 105 ? 3.276 2.402 -10.786 1.00 97.31 105 ALA A O 1
ATOM 838 N N . VAL A 1 106 ? 3.752 3.814 -12.478 1.00 97.56 106 VAL A N 1
ATOM 839 C CA . VAL A 1 106 ? 4.544 4.758 -11.674 1.00 97.56 106 VAL A CA 1
ATOM 840 C C . VAL A 1 106 ? 3.665 5.450 -10.633 1.00 97.56 106 VAL A C 1
ATOM 842 O O . VAL A 1 106 ? 4.050 5.514 -9.466 1.00 97.56 106 VAL A O 1
ATOM 845 N N . ASP A 1 107 ? 2.477 5.922 -11.015 1.00 96.06 107 ASP A N 1
ATOM 846 C CA . ASP A 1 107 ? 1.545 6.566 -10.087 1.00 96.06 107 ASP A CA 1
ATOM 847 C C . ASP A 1 107 ? 1.083 5.602 -8.984 1.00 96.06 107 ASP A C 1
ATOM 849 O O . ASP A 1 107 ? 1.139 5.940 -7.801 1.00 96.06 107 ASP A O 1
ATOM 853 N N . ALA A 1 108 ? 0.746 4.355 -9.335 1.00 96.56 108 ALA A N 1
ATOM 854 C CA . ALA A 1 108 ? 0.414 3.320 -8.357 1.00 96.56 108 ALA A CA 1
ATOM 855 C C . ALA A 1 108 ? 1.574 3.046 -7.381 1.00 96.56 108 ALA A C 1
ATOM 857 O O . ALA A 1 108 ? 1.358 2.972 -6.171 1.00 96.56 108 ALA A O 1
ATOM 858 N N . ALA A 1 109 ? 2.813 2.954 -7.876 1.00 96.69 109 ALA A N 1
ATOM 859 C CA . ALA A 1 109 ? 3.986 2.738 -7.030 1.00 96.69 109 ALA A CA 1
ATOM 860 C C . ALA A 1 109 ? 4.249 3.923 -6.085 1.00 96.69 109 ALA A C 1
ATOM 862 O O . ALA A 1 109 ? 4.535 3.717 -4.903 1.00 96.69 109 ALA A O 1
ATOM 863 N N . ARG A 1 110 ? 4.100 5.161 -6.573 1.00 95.69 110 ARG A N 1
ATOM 864 C CA . ARG A 1 110 ? 4.214 6.383 -5.759 1.00 95.69 110 ARG A CA 1
ATOM 865 C C . ARG A 1 110 ? 3.136 6.446 -4.682 1.00 95.69 110 ARG A C 1
ATOM 867 O O . ARG A 1 110 ? 3.452 6.665 -3.515 1.00 95.69 110 ARG A O 1
ATOM 874 N N . ASN A 1 111 ? 1.883 6.192 -5.049 1.00 94.94 111 ASN A N 1
ATOM 875 C CA . ASN A 1 111 ? 0.762 6.157 -4.112 1.00 94.94 111 ASN A CA 1
ATOM 876 C C . ASN A 1 111 ? 0.941 5.058 -3.055 1.00 94.94 111 ASN A C 1
ATOM 878 O O . ASN A 1 111 ? 0.686 5.292 -1.874 1.00 94.94 111 ASN A O 1
ATOM 882 N N . GLY A 1 112 ? 1.446 3.886 -3.453 1.00 94.81 112 GLY A N 1
ATOM 883 C CA . GLY A 1 112 ? 1.818 2.809 -2.536 1.00 94.81 112 GLY A CA 1
ATOM 884 C C . GLY A 1 112 ? 2.921 3.209 -1.565 1.00 94.81 112 GLY A C 1
ATOM 885 O O . GLY A 1 112 ? 2.824 2.917 -0.376 1.00 94.81 112 GLY A O 1
ATOM 886 N N . ASN A 1 113 ? 3.933 3.934 -2.036 1.00 93.62 113 ASN A N 1
ATOM 887 C CA . ASN A 1 113 ? 5.001 4.457 -1.192 1.00 93.62 113 ASN A CA 1
ATOM 888 C C . ASN A 1 113 ? 4.476 5.436 -0.131 1.00 93.62 113 ASN A C 1
ATOM 890 O O . ASN A 1 113 ? 4.771 5.297 1.056 1.00 93.62 113 ASN A O 1
ATOM 894 N N . GLU A 1 114 ? 3.638 6.387 -0.540 1.00 92.62 114 GLU A N 1
ATOM 895 C CA . GLU A 1 114 ? 3.047 7.366 0.375 1.00 92.62 114 GLU A CA 1
ATOM 896 C C . GLU A 1 114 ? 2.095 6.721 1.389 1.00 92.62 114 GLU A C 1
ATOM 898 O O . GLU A 1 114 ? 2.148 7.048 2.578 1.00 92.62 114 GLU A O 1
ATOM 903 N N . LEU A 1 115 ? 1.280 5.750 0.961 1.00 93.88 115 LEU A N 1
ATOM 904 C CA . LEU A 1 115 ? 0.447 4.963 1.871 1.00 93.88 115 LEU A CA 1
ATOM 905 C C . LEU A 1 115 ? 1.306 4.157 2.855 1.00 93.88 115 LEU A C 1
ATOM 907 O O . LEU A 1 115 ? 1.023 4.141 4.052 1.00 93.88 115 LEU A O 1
ATOM 911 N N . ALA A 1 116 ? 2.388 3.535 2.388 1.00 92.19 116 ALA A N 1
ATOM 912 C CA . ALA A 1 116 ? 3.292 2.794 3.255 1.00 92.19 116 ALA A CA 1
ATOM 913 C C . ALA A 1 116 ? 3.947 3.700 4.307 1.00 92.19 116 ALA A C 1
ATOM 915 O O . ALA A 1 116 ? 3.943 3.371 5.493 1.00 92.19 116 ALA A O 1
ATOM 916 N N . LYS A 1 117 ? 4.440 4.880 3.906 1.00 89.94 117 LYS A N 1
ATOM 917 C CA . LYS A 1 117 ? 4.972 5.888 4.835 1.00 89.94 117 LYS A CA 1
ATOM 918 C C . LYS A 1 117 ? 3.925 6.329 5.851 1.00 89.94 117 LYS A C 1
ATOM 920 O O . LYS A 1 117 ? 4.252 6.458 7.025 1.00 89.94 117 LYS A O 1
ATOM 925 N N . LEU A 1 118 ? 2.691 6.577 5.415 1.00 90.19 118 LEU A N 1
ATOM 926 C CA . LEU A 1 118 ? 1.590 6.979 6.291 1.00 90.19 118 LEU A CA 1
ATOM 927 C C . LEU A 1 118 ? 1.326 5.931 7.380 1.00 90.19 118 LEU A C 1
ATOM 929 O O . LEU A 1 118 ? 1.246 6.282 8.556 1.00 90.19 118 LEU A O 1
ATOM 933 N N . LEU A 1 119 ? 1.236 4.658 6.993 1.00 89.06 119 LEU A N 1
ATOM 934 C CA . LEU A 1 119 ? 0.966 3.555 7.915 1.00 89.06 119 LEU A CA 1
ATOM 935 C C . LEU A 1 119 ? 2.140 3.291 8.864 1.00 89.06 119 LEU A C 1
ATOM 937 O O . LEU A 1 119 ? 1.933 3.074 10.053 1.00 89.06 119 LEU A O 1
ATOM 941 N N . LEU A 1 120 ? 3.377 3.362 8.367 1.00 85.12 120 LEU A N 1
ATOM 942 C CA . LEU A 1 120 ? 4.573 3.119 9.179 1.00 85.12 120 LEU A CA 1
ATOM 943 C C . LEU A 1 120 ? 4.933 4.283 10.112 1.00 85.12 120 LEU A C 1
ATOM 945 O O . LEU A 1 120 ? 5.569 4.056 11.139 1.00 85.12 120 LEU A O 1
ATOM 949 N N . LYS A 1 121 ? 4.549 5.521 9.769 1.00 81.38 121 LYS A N 1
ATOM 950 C CA . LYS A 1 121 ? 4.747 6.702 10.626 1.00 81.38 121 LYS A CA 1
ATOM 951 C C . LYS A 1 121 ? 3.781 6.766 11.803 1.00 81.38 121 LYS A C 1
ATOM 953 O O . LYS A 1 121 ? 3.997 7.591 12.682 1.00 81.38 121 LYS A O 1
ATOM 958 N N . SER A 1 122 ? 2.714 5.965 11.821 1.00 70.56 122 SER A N 1
ATOM 959 C CA . SER A 1 122 ? 1.794 5.994 12.955 1.00 70.56 122 SER A CA 1
ATOM 960 C C . SER A 1 122 ? 2.539 5.591 14.232 1.00 70.56 122 SER A C 1
ATOM 962 O O . SER A 1 122 ? 3.240 4.577 14.247 1.00 70.56 122 SER A O 1
ATOM 964 N N . ASP A 1 123 ? 2.373 6.366 15.304 1.00 57.88 123 ASP A N 1
ATOM 965 C CA . ASP A 1 123 ? 3.004 6.102 16.607 1.00 57.88 123 ASP A CA 1
ATOM 966 C C . ASP A 1 123 ? 2.508 4.820 17.280 1.00 57.88 123 ASP A C 1
ATOM 968 O O . ASP A 1 123 ? 2.998 4.427 18.338 1.00 57.88 123 ASP A O 1
ATOM 972 N N . ASP A 1 124 ? 1.575 4.118 16.646 1.00 62.34 124 ASP A N 1
ATOM 973 C CA . ASP A 1 124 ? 1.175 2.806 17.088 1.00 62.34 124 ASP A CA 1
ATOM 974 C C . ASP A 1 124 ? 2.333 1.811 16.927 1.00 62.34 124 ASP A C 1
ATOM 976 O O . ASP A 1 124 ? 2.666 1.340 15.836 1.00 62.34 124 ASP A O 1
ATOM 980 N N . HIS A 1 125 ? 2.933 1.444 18.058 1.00 59.25 125 HIS A N 1
ATOM 981 C CA . HIS A 1 125 ? 3.949 0.402 18.151 1.00 59.25 125 HIS A CA 1
ATOM 982 C C . HIS A 1 125 ? 3.478 -0.941 17.568 1.00 59.25 125 HIS A C 1
ATOM 984 O O . HIS A 1 125 ? 4.307 -1.753 17.147 1.00 59.25 125 HIS A O 1
ATOM 990 N N . GLN A 1 126 ? 2.163 -1.180 17.476 1.00 59.56 126 GLN A N 1
ATOM 991 C CA . GLN A 1 126 ? 1.614 -2.350 16.801 1.00 59.56 126 GLN A CA 1
ATOM 992 C C . GLN A 1 126 ? 1.815 -2.301 15.281 1.00 59.56 126 GLN A C 1
ATOM 994 O O . GLN A 1 126 ? 1.868 -3.363 14.669 1.00 59.56 126 GLN A O 1
ATOM 999 N N . LEU A 1 127 ? 2.017 -1.133 14.675 1.00 59.41 127 LEU A N 1
ATOM 1000 C CA . LEU A 1 127 ? 2.102 -0.953 13.222 1.00 59.41 127 LEU A CA 1
ATOM 1001 C C . LEU A 1 127 ? 3.538 -0.782 12.696 1.00 59.41 127 LEU A C 1
ATOM 1003 O O . LEU A 1 127 ? 3.758 -0.748 11.487 1.00 59.41 127 LEU A O 1
ATOM 1007 N N . ARG A 1 128 ? 4.541 -0.765 13.584 1.00 57.16 128 ARG A N 1
ATOM 1008 C CA . ARG A 1 128 ? 5.973 -0.627 13.252 1.00 57.16 128 ARG A CA 1
ATOM 1009 C C . ARG A 1 128 ? 6.609 -1.915 12.701 1.00 57.16 128 ARG A C 1
ATOM 1011 O O . ARG A 1 128 ? 7.612 -2.384 13.239 1.00 57.16 128 ARG A O 1
ATOM 1018 N N . GLN A 1 129 ? 6.037 -2.530 11.664 1.00 62.19 129 GLN A N 1
ATOM 1019 C CA . GLN A 1 129 ? 6.528 -3.814 11.144 1.00 62.19 129 GLN A CA 1
ATOM 1020 C C . GLN A 1 129 ? 6.833 -3.856 9.646 1.00 62.19 129 GLN A C 1
ATOM 1022 O O . GLN A 1 129 ? 6.244 -3.149 8.836 1.00 62.19 129 GLN A O 1
ATOM 1027 N N . ARG A 1 130 ? 7.775 -4.750 9.310 1.00 64.62 130 ARG A N 1
ATOM 1028 C CA . ARG A 1 130 ? 8.300 -5.035 7.962 1.00 64.62 130 ARG A CA 1
ATOM 1029 C C . ARG A 1 130 ? 7.339 -5.837 7.076 1.00 64.62 130 ARG A C 1
ATOM 1031 O O . ARG A 1 130 ? 7.587 -5.967 5.884 1.00 64.62 130 ARG A O 1
ATOM 1038 N N . ASP A 1 131 ? 6.235 -6.319 7.640 1.00 79.94 131 ASP A N 1
ATOM 1039 C CA . ASP A 1 131 ? 5.301 -7.223 6.959 1.00 79.94 131 ASP A CA 1
ATOM 1040 C C . ASP A 1 131 ? 4.137 -6.483 6.284 1.00 79.94 131 ASP A C 1
ATOM 1042 O O . ASP A 1 131 ? 3.135 -7.100 5.923 1.00 79.94 131 ASP A O 1
ATOM 1046 N N . LEU A 1 132 ? 4.245 -5.157 6.131 1.00 90.56 132 LEU A N 1
ATOM 1047 C CA . LEU A 1 132 ? 3.240 -4.364 5.435 1.00 90.56 132 LEU A CA 1
ATOM 1048 C C . LEU A 1 132 ? 3.173 -4.778 3.961 1.00 90.56 132 LEU A C 1
ATOM 1050 O O . LEU A 1 132 ? 4.129 -4.589 3.205 1.00 90.56 132 LEU A O 1
ATOM 1054 N N . GLN A 1 133 ? 2.015 -5.288 3.560 1.00 94.31 133 GLN A N 1
ATOM 1055 C CA . GLN A 1 133 ? 1.686 -5.601 2.174 1.00 94.31 133 GLN A CA 1
ATOM 1056 C C . GLN A 1 133 ? 0.566 -4.676 1.713 1.00 94.31 133 GLN A C 1
ATOM 1058 O O . GLN A 1 133 ? -0.431 -4.512 2.411 1.00 94.31 133 GLN A O 1
ATOM 1063 N N . LEU A 1 134 ? 0.721 -4.076 0.541 1.00 96.12 134 LEU A N 1
ATOM 1064 C CA . LEU A 1 134 ? -0.279 -3.239 -0.101 1.00 96.12 134 LEU A CA 1
ATOM 1065 C C . LEU A 1 134 ? -0.639 -3.850 -1.453 1.00 96.12 134 LEU A C 1
ATOM 1067 O O . LEU A 1 134 ? 0.238 -4.112 -2.275 1.00 96.12 134 LEU A O 1
ATOM 1071 N N . ASP A 1 135 ? -1.922 -4.068 -1.691 1.00 97.44 135 ASP A N 1
ATOM 1072 C CA . ASP A 1 135 ? -2.444 -4.621 -2.931 1.00 97.44 135 ASP A CA 1
ATOM 1073 C C . ASP A 1 135 ? -3.125 -3.528 -3.758 1.00 97.44 135 ASP A C 1
ATOM 1075 O O . ASP A 1 135 ? -4.080 -2.887 -3.310 1.00 97.44 135 ASP A O 1
ATOM 1079 N N . PHE A 1 136 ? -2.602 -3.331 -4.967 1.00 97.12 136 PHE A N 1
ATOM 1080 C CA . PHE A 1 136 ? -3.073 -2.382 -5.972 1.00 97.12 136 PHE A CA 1
ATOM 1081 C C . PHE A 1 136 ? -3.740 -3.075 -7.171 1.00 97.12 136 PHE A C 1
ATOM 1083 O O . PHE A 1 136 ? -3.942 -2.445 -8.206 1.00 97.12 136 PHE A O 1
ATOM 1090 N N . SER A 1 137 ? -4.104 -4.357 -7.049 1.00 96.00 137 SER A N 1
ATOM 1091 C CA . SER A 1 137 ? -4.717 -5.130 -8.141 1.00 96.00 137 SER A CA 1
ATOM 1092 C C . SER A 1 137 ? -6.086 -4.587 -8.576 1.00 96.00 137 SER A C 1
ATOM 1094 O O . SER A 1 137 ? -6.459 -4.744 -9.737 1.00 96.00 137 SER A O 1
ATOM 1096 N N . ASP A 1 138 ? -6.838 -3.946 -7.670 1.00 95.81 138 ASP A N 1
ATOM 1097 C CA . ASP A 1 138 ? -8.066 -3.207 -7.993 1.00 95.81 138 ASP A CA 1
ATOM 1098 C C . ASP A 1 138 ? -7.882 -1.717 -7.660 1.00 95.81 138 ASP A C 1
ATOM 1100 O O . ASP A 1 138 ? -7.880 -1.352 -6.482 1.00 95.81 138 ASP A O 1
ATOM 1104 N N . PRO A 1 139 ? -7.802 -0.815 -8.657 1.00 91.38 139 PRO A N 1
ATOM 1105 C CA . PRO A 1 139 ? -7.625 0.616 -8.410 1.00 91.38 139 PRO A CA 1
ATOM 1106 C C . PRO A 1 139 ? -8.809 1.254 -7.668 1.00 91.38 139 PRO A C 1
ATOM 1108 O O . PRO A 1 139 ? -8.693 2.363 -7.147 1.00 91.38 139 PRO A O 1
ATOM 1111 N N . ARG A 1 140 ? -9.965 0.580 -7.595 1.00 94.75 140 ARG A N 1
ATOM 1112 C CA . ARG A 1 140 ? -11.127 1.045 -6.823 1.00 94.75 140 ARG A CA 1
ATOM 1113 C C . ARG A 1 140 ? -11.051 0.651 -5.353 1.00 94.75 140 ARG A C 1
ATOM 1115 O O . ARG A 1 140 ? -11.802 1.200 -4.547 1.00 94.75 140 ARG A O 1
ATOM 1122 N N . ASN A 1 141 ? -10.178 -0.288 -4.998 1.00 96.38 141 ASN A N 1
ATOM 1123 C CA . ASN A 1 141 ? -10.036 -0.789 -3.644 1.00 96.38 141 ASN A CA 1
ATOM 1124 C C . ASN A 1 141 ? -8.598 -1.207 -3.349 1.00 96.38 141 ASN A C 1
ATOM 1126 O O . ASN A 1 141 ? -8.252 -2.381 -3.442 1.00 96.38 141 ASN A O 1
ATOM 1130 N N . ILE A 1 142 ? -7.793 -0.239 -2.922 1.00 97.88 142 ILE A N 1
ATOM 1131 C CA . ILE A 1 142 ? -6.460 -0.505 -2.400 1.00 97.88 142 ILE A CA 1
ATOM 1132 C C . ILE A 1 142 ? -6.591 -1.168 -1.031 1.00 97.88 142 ILE A C 1
ATOM 1134 O O . ILE A 1 142 ? -7.336 -0.692 -0.167 1.00 97.88 142 ILE A O 1
ATOM 1138 N N . ILE A 1 143 ? -5.876 -2.272 -0.836 1.00 97.62 143 ILE A N 1
ATOM 1139 C CA . ILE A 1 143 ? -5.940 -3.069 0.392 1.00 97.62 143 ILE A CA 1
ATOM 1140 C C . ILE A 1 143 ? -4.576 -3.050 1.066 1.00 97.62 143 ILE A C 1
ATOM 1142 O O . ILE A 1 143 ? -3.568 -3.320 0.425 1.00 97.62 143 ILE A O 1
ATOM 1146 N N . ALA A 1 144 ? -4.536 -2.769 2.365 1.00 95.38 144 ALA A N 1
ATOM 1147 C CA . ALA A 1 144 ? -3.347 -2.965 3.182 1.00 95.38 144 ALA A CA 1
ATOM 1148 C C . ALA A 1 144 ? -3.526 -4.189 4.079 1.00 95.38 144 ALA A C 1
ATOM 1150 O O . ALA A 1 144 ? -4.566 -4.346 4.713 1.00 95.38 144 ALA A O 1
ATOM 1151 N N . THR A 1 145 ? -2.505 -5.032 4.167 1.00 93.19 145 THR A N 1
ATOM 1152 C CA . THR A 1 145 ? -2.426 -6.123 5.138 1.00 93.19 145 THR A CA 1
ATOM 1153 C C . THR A 1 145 ? -1.248 -5.874 6.064 1.00 93.19 145 THR A C 1
ATOM 1155 O O . THR A 1 145 ? -0.116 -5.704 5.610 1.00 93.19 145 THR A O 1
ATOM 1158 N N . LEU A 1 146 ? -1.512 -5.848 7.369 1.00 87.31 146 LEU A N 1
ATOM 1159 C CA . LEU A 1 146 ? -0.507 -5.598 8.398 1.00 87.31 146 LEU A CA 1
ATOM 1160 C C . LEU A 1 146 ? -0.827 -6.438 9.633 1.00 87.31 146 LEU A C 1
ATOM 1162 O O . LEU A 1 146 ? -1.928 -6.348 10.170 1.00 87.31 146 LEU A O 1
ATOM 1166 N N . LYS A 1 147 ? 0.109 -7.296 10.063 1.00 82.00 147 LYS A N 1
ATOM 1167 C CA . LYS A 1 147 ? -0.087 -8.246 11.181 1.00 82.00 147 LYS A CA 1
ATOM 1168 C C . LYS A 1 147 ? -1.360 -9.098 11.070 1.00 82.00 147 LYS A C 1
ATOM 1170 O O . LYS A 1 147 ? -2.011 -9.397 12.067 1.00 82.00 147 LYS A O 1
ATOM 1175 N N . GLY A 1 148 ? -1.749 -9.460 9.849 1.00 84.81 148 GLY A N 1
ATOM 1176 C CA . GLY A 1 148 ? -2.985 -10.202 9.589 1.00 84.81 148 GLY A CA 1
ATOM 1177 C C . GLY A 1 148 ? -4.274 -9.383 9.745 1.00 84.81 148 GLY A C 1
ATOM 1178 O O . GLY A 1 148 ? -5.350 -9.956 9.608 1.00 84.81 148 GLY A O 1
ATOM 1179 N N . THR A 1 149 ? -4.192 -8.074 10.014 1.00 89.56 149 THR A N 1
ATOM 1180 C CA . THR A 1 149 ? -5.320 -7.147 9.844 1.00 89.56 149 THR A CA 1
ATOM 1181 C C . THR A 1 149 ? -5.420 -6.752 8.379 1.00 89.56 149 THR A C 1
ATOM 1183 O O . THR A 1 149 ? -4.413 -6.371 7.781 1.00 89.56 149 THR A O 1
ATOM 1186 N N . THR A 1 150 ? -6.623 -6.803 7.812 1.00 94.25 150 THR A N 1
ATOM 1187 C CA . THR A 1 150 ? -6.898 -6.329 6.445 1.00 94.25 150 THR A CA 1
ATOM 1188 C C . THR A 1 150 ? -7.581 -4.967 6.492 1.00 94.25 150 THR A C 1
ATOM 1190 O O . THR A 1 150 ? -8.549 -4.787 7.221 1.00 94.25 150 THR A O 1
ATOM 1193 N N . ILE A 1 151 ? -7.109 -3.995 5.721 1.00 95.31 151 ILE A N 1
ATOM 1194 C CA . ILE A 1 151 ? -7.651 -2.634 5.694 1.00 95.31 151 ILE A CA 1
ATOM 1195 C C . ILE A 1 151 ? -8.016 -2.284 4.253 1.00 95.31 151 ILE A C 1
ATOM 1197 O O . ILE A 1 151 ? -7.145 -2.201 3.390 1.00 95.31 151 ILE A O 1
ATOM 1201 N N . HIS A 1 152 ? -9.297 -2.046 3.992 1.00 97.38 152 HIS A N 1
ATOM 1202 C CA . HIS A 1 152 ? -9.802 -1.605 2.696 1.00 97.38 152 HIS A CA 1
ATOM 1203 C C . HIS A 1 152 ? -9.841 -0.079 2.637 1.00 97.38 152 HIS A C 1
ATOM 1205 O O . HIS A 1 152 ? -10.635 0.557 3.332 1.00 97.38 152 HIS A O 1
ATOM 1211 N N . PHE A 1 153 ? -9.007 0.519 1.789 1.00 96.69 153 PHE A N 1
ATOM 1212 C CA . PHE A 1 153 ? -8.919 1.970 1.642 1.00 96.69 153 PHE A CA 1
ATOM 1213 C C . PHE A 1 153 ? -9.830 2.533 0.554 1.00 96.69 153 PHE A C 1
ATOM 1215 O O . PHE A 1 153 ? -10.146 3.719 0.597 1.00 96.69 153 PHE A O 1
ATOM 1222 N N . GLY A 1 154 ? -10.271 1.744 -0.425 1.00 94.75 154 GLY A N 1
ATOM 1223 C CA . GLY A 1 154 ? -10.859 2.316 -1.643 1.00 94.75 154 GLY A CA 1
ATOM 1224 C C . GLY A 1 154 ? -9.775 2.897 -2.559 1.00 94.75 154 GLY A C 1
ATOM 1225 O O . GLY A 1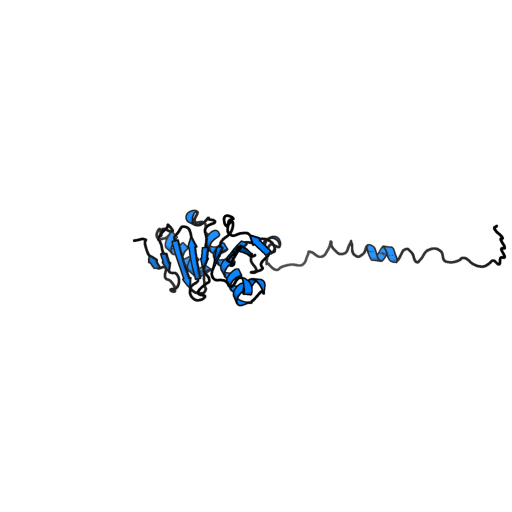 154 ? -8.629 2.469 -2.490 1.00 94.75 154 GLY A O 1
ATOM 1226 N N . SER A 1 155 ? -10.111 3.871 -3.404 1.00 91.44 155 SER A N 1
ATOM 1227 C CA . SER A 1 155 ? -9.202 4.376 -4.450 1.00 91.44 155 SER A CA 1
ATOM 1228 C C . SER A 1 155 ? -8.278 5.531 -4.041 1.00 91.44 155 SER A C 1
ATOM 1230 O O . SER A 1 155 ? -7.238 5.724 -4.660 1.00 91.44 155 SER A O 1
ATOM 1232 N N . ASN A 1 156 ? -8.652 6.346 -3.049 1.00 89.94 156 ASN A N 1
ATOM 1233 C CA . ASN A 1 156 ? -7.942 7.589 -2.716 1.00 89.94 156 ASN A CA 1
ATOM 1234 C C . ASN A 1 156 ? -8.176 8.046 -1.261 1.00 89.94 156 ASN A C 1
ATOM 1236 O O . ASN A 1 156 ? -8.812 7.343 -0.473 1.00 89.94 156 ASN A O 1
ATOM 1240 N N . GLY A 1 157 ? -7.668 9.232 -0.899 1.00 92.31 157 GLY A N 1
ATOM 1241 C CA . GLY A 1 157 ? -7.948 9.871 0.396 1.00 92.31 157 GLY A CA 1
ATOM 1242 C C . GLY A 1 157 ? -7.315 9.154 1.590 1.00 92.31 157 GLY A C 1
ATOM 1243 O O . GLY A 1 157 ? -7.864 9.172 2.689 1.00 92.31 157 GLY A O 1
ATOM 1244 N N . PHE A 1 158 ? -6.183 8.478 1.378 1.00 93.94 158 PHE A N 1
ATOM 1245 C CA . PHE A 1 158 ? -5.581 7.581 2.367 1.00 93.94 158 PHE A CA 1
ATOM 1246 C C . PHE A 1 158 ? -5.288 8.251 3.708 1.00 93.94 158 PHE A C 1
ATOM 1248 O O . PHE A 1 158 ? -5.598 7.674 4.745 1.00 93.94 158 PHE A O 1
ATOM 1255 N N . ARG A 1 159 ? -4.745 9.476 3.686 1.00 93.50 159 ARG A N 1
ATOM 1256 C CA . ARG A 1 159 ? -4.437 10.248 4.897 1.00 93.50 159 ARG A CA 1
ATOM 1257 C C . ARG A 1 159 ? -5.683 10.513 5.729 1.00 93.50 159 ARG A C 1
ATOM 1259 O O . ARG A 1 159 ? -5.743 10.065 6.861 1.00 93.50 159 ARG A O 1
ATOM 1266 N N . GLU A 1 160 ? -6.697 11.137 5.140 1.00 94.62 160 GLU A N 1
ATOM 1267 C CA . GLU A 1 160 ? -7.958 11.441 5.825 1.00 94.62 160 GLU A CA 1
ATOM 1268 C C . GLU A 1 160 ? -8.621 10.175 6.397 1.00 94.62 160 GLU A C 1
ATOM 1270 O O . GLU A 1 160 ? -9.087 10.151 7.537 1.00 94.62 160 GLU A O 1
ATOM 1275 N N . LYS A 1 161 ? -8.628 9.086 5.618 1.00 95.31 161 LYS A N 1
ATOM 1276 C CA . LYS A 1 161 ? -9.159 7.787 6.054 1.00 95.31 161 LYS A CA 1
ATOM 1277 C C . LYS A 1 161 ? -8.388 7.226 7.241 1.00 95.31 161 LYS A C 1
ATOM 1279 O O . LYS A 1 161 ? -9.002 6.725 8.179 1.00 95.31 161 LYS A O 1
ATOM 1284 N N . TRP A 1 162 ? -7.065 7.313 7.205 1.00 93.44 162 TRP A N 1
ATOM 1285 C CA . TRP A 1 162 ? -6.210 6.824 8.276 1.00 93.44 162 TRP A CA 1
ATOM 1286 C C . TRP A 1 162 ? -6.304 7.682 9.540 1.00 93.44 162 TRP A C 1
ATOM 1288 O O . TRP A 1 162 ? -6.449 7.141 10.635 1.00 93.44 162 TRP A O 1
ATOM 1298 N N . ASP A 1 163 ? -6.330 9.005 9.391 1.00 91.81 163 ASP A N 1
ATOM 1299 C CA . ASP A 1 163 ? -6.514 9.955 10.490 1.00 91.81 163 ASP A CA 1
ATOM 1300 C C . ASP A 1 163 ? -7.844 9.691 11.211 1.00 91.81 163 ASP A C 1
ATOM 1302 O O . ASP A 1 163 ? -7.903 9.695 12.442 1.00 91.81 163 ASP A O 1
ATOM 1306 N N . ARG A 1 164 ? -8.903 9.344 10.465 1.00 92.25 164 ARG A N 1
ATOM 1307 C CA . ARG A 1 164 ? -10.187 8.926 11.045 1.00 92.25 164 ARG A CA 1
ATOM 1308 C C . ARG A 1 164 ? -10.071 7.650 11.882 1.00 92.25 164 ARG A C 1
ATOM 1310 O O . ARG A 1 164 ? -10.668 7.583 12.954 1.00 92.25 164 ARG A O 1
ATOM 1317 N N . VAL A 1 165 ? -9.300 6.651 11.442 1.00 91.25 165 VAL A N 1
ATOM 1318 C CA . VAL A 1 165 ? -9.037 5.443 12.251 1.00 91.25 165 VAL A CA 1
ATOM 1319 C C . VAL A 1 165 ? -8.313 5.814 13.541 1.00 91.25 165 VAL A C 1
ATOM 1321 O O . VAL A 1 165 ? -8.712 5.357 14.610 1.00 91.25 165 VAL A O 1
ATOM 1324 N N . MET A 1 166 ? -7.283 6.661 13.462 1.00 88.56 166 MET A N 1
ATOM 1325 C CA . MET A 1 166 ? -6.545 7.110 14.646 1.00 88.56 166 MET A CA 1
ATOM 1326 C C . MET A 1 166 ? -7.449 7.879 15.616 1.00 88.56 166 MET A C 1
ATOM 1328 O O . MET A 1 166 ? -7.406 7.631 16.819 1.00 88.56 166 MET A O 1
ATOM 1332 N N . HIS A 1 167 ? -8.329 8.741 15.100 1.00 89.69 167 HIS A N 1
ATOM 1333 C CA . HIS A 1 167 ? -9.302 9.475 15.906 1.00 8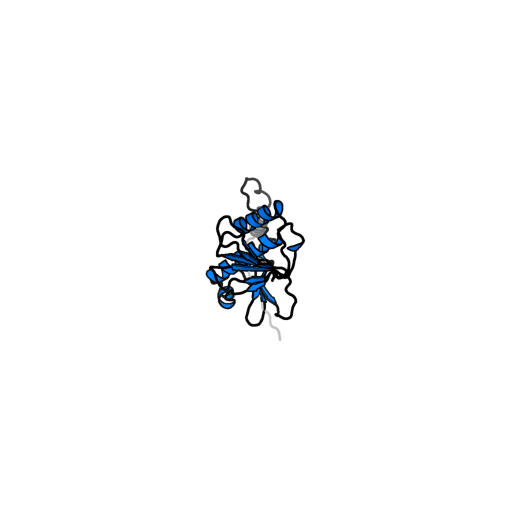9.69 167 HIS A CA 1
ATOM 1334 C C . HIS A 1 167 ? -10.275 8.538 16.636 1.00 89.69 167 HIS A C 1
ATOM 1336 O O . HIS A 1 167 ? -10.460 8.658 17.846 1.00 89.69 167 HIS A O 1
ATOM 1342 N N . VAL A 1 168 ? -10.852 7.557 15.929 1.00 88.12 168 VAL A N 1
ATOM 1343 C CA . VAL A 1 168 ? -11.727 6.545 16.547 1.00 88.12 168 VAL A CA 1
ATOM 1344 C C . VAL A 1 168 ? -10.973 5.770 17.626 1.00 88.12 168 VAL A C 1
ATOM 1346 O O . VAL A 1 168 ? -11.512 5.553 18.709 1.00 88.12 168 VAL A O 1
ATOM 1349 N N . ARG A 1 169 ? -9.713 5.403 17.368 1.00 85.00 169 ARG A N 1
ATOM 1350 C CA . ARG A 1 169 ? -8.881 4.646 18.313 1.00 85.00 169 ARG A CA 1
ATOM 1351 C C . ARG A 1 169 ? -8.509 5.417 19.571 1.00 85.00 169 ARG A C 1
ATOM 1353 O O . ARG A 1 169 ? -8.385 4.797 20.623 1.00 85.00 169 ARG A O 1
ATOM 1360 N N . ALA A 1 170 ? -8.385 6.738 19.483 1.00 83.06 170 ALA A N 1
ATOM 1361 C CA . ALA A 1 170 ? -8.171 7.588 20.649 1.00 83.06 170 ALA A CA 1
ATOM 1362 C C . ALA A 1 170 ? -9.383 7.590 21.601 1.00 83.06 170 ALA A C 1
ATOM 1364 O O . ALA A 1 170 ? -9.204 7.679 22.812 1.00 83.06 170 ALA A O 1
ATOM 1365 N N . GLY A 1 171 ? -10.606 7.469 21.067 1.00 81.56 171 GLY A N 1
ATOM 1366 C CA . GLY A 1 171 ? -11.840 7.435 21.863 1.00 81.56 171 GLY A CA 1
ATOM 1367 C C . GLY A 1 171 ? -12.316 6.032 22.257 1.00 81.56 171 GLY A C 1
ATOM 1368 O O . GLY A 1 171 ? -12.983 5.869 23.276 1.00 81.56 171 GLY A O 1
ATOM 1369 N N . ARG A 1 172 ? -11.992 5.007 21.461 1.00 78.94 172 ARG A N 1
ATOM 1370 C CA . ARG A 1 172 ? -12.383 3.611 21.691 1.00 78.94 172 ARG A CA 1
ATOM 1371 C C . ARG A 1 172 ? -11.281 2.674 21.196 1.00 78.94 172 ARG A C 1
ATOM 1373 O O . ARG A 1 172 ? -10.972 2.708 20.006 1.00 78.94 172 ARG A O 1
ATOM 1380 N N . PRO A 1 173 ? -10.732 1.784 22.038 1.00 72.12 173 PRO A N 1
ATOM 1381 C CA . PRO A 1 173 ? -9.696 0.862 21.596 1.00 72.12 173 PRO A CA 1
ATOM 1382 C C . PRO A 1 173 ? -10.242 -0.065 20.500 1.00 72.12 173 PRO A C 1
ATOM 1384 O O . PRO A 1 173 ? -11.139 -0.872 20.736 1.00 72.12 173 PRO A O 1
ATOM 1387 N N . VAL A 1 174 ? -9.698 0.070 19.290 1.00 72.56 174 VAL A N 1
ATOM 1388 C CA . VAL A 1 174 ? -9.884 -0.877 18.182 1.00 72.56 174 VAL A CA 1
ATOM 1389 C C . VAL A 1 174 ? -8.610 -1.701 18.077 1.00 72.56 174 VAL A C 1
ATOM 1391 O O . VAL A 1 174 ? -7.519 -1.131 17.938 1.00 72.56 174 VAL A O 1
ATOM 1394 N N . SER A 1 175 ? -8.746 -3.026 18.158 1.00 73.62 175 SER A N 1
ATOM 1395 C CA . SER A 1 175 ? -7.621 -3.937 17.951 1.00 73.62 175 SER A CA 1
ATOM 1396 C C . SER A 1 175 ? -7.234 -3.970 16.473 1.00 73.62 175 SER A C 1
ATOM 1398 O O . SER A 1 175 ? -8.096 -4.048 15.600 1.00 73.62 175 SER A O 1
ATOM 1400 N N . LEU A 1 176 ? -5.930 -3.923 16.203 1.00 74.06 176 LEU A N 1
ATOM 1401 C CA . LEU A 1 176 ? -5.333 -4.155 14.885 1.00 74.06 176 LEU A CA 1
ATOM 1402 C C . LEU A 1 176 ? -4.500 -5.440 14.952 1.00 74.06 176 LEU A C 1
ATOM 1404 O O . LEU A 1 176 ? -3.295 -5.452 14.699 1.00 74.06 176 LEU A O 1
ATOM 1408 N N . SER A 1 177 ? -5.143 -6.518 15.401 1.00 76.19 177 SER A N 1
ATOM 1409 C CA . SER A 1 177 ? -4.541 -7.845 15.513 1.00 76.19 177 SER A CA 1
ATOM 1410 C C . SER A 1 177 ? -4.985 -8.755 14.370 1.00 76.19 177 SER A C 1
ATOM 1412 O O . SER A 1 177 ? -5.912 -8.446 13.622 1.00 76.19 177 SER A O 1
ATOM 1414 N N . ALA A 1 178 ? -4.316 -9.897 14.226 1.00 80.56 178 ALA A N 1
ATOM 1415 C CA . ALA A 1 178 ? -4.630 -10.863 13.180 1.00 80.56 178 ALA A CA 1
ATOM 1416 C C . ALA A 1 178 ? -6.130 -11.205 13.146 1.00 80.56 178 ALA A C 1
ATOM 1418 O O . ALA A 1 178 ? -6.744 -11.422 14.191 1.00 80.56 178 ALA A O 1
ATOM 1419 N N . GLY A 1 179 ? -6.705 -11.228 11.942 1.00 82.81 179 GLY A N 1
ATOM 1420 C CA . GLY A 1 179 ? -8.107 -11.576 11.707 1.00 82.81 179 GLY A CA 1
ATOM 1421 C C . GLY A 1 179 ? -9.084 -10.397 11.715 1.00 82.81 179 GLY A C 1
ATOM 1422 O O . GLY A 1 179 ? -10.197 -1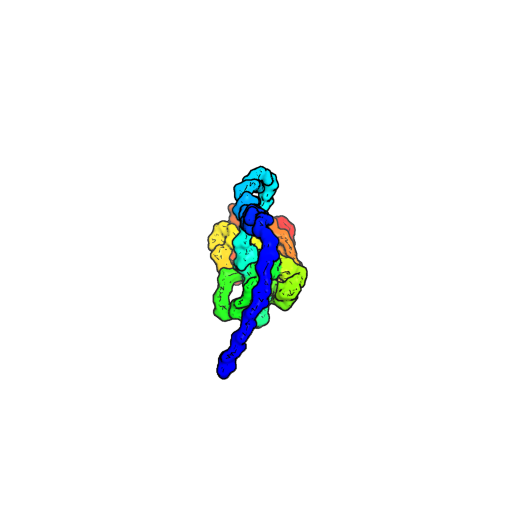0.545 11.217 1.00 82.81 179 GLY A O 1
ATOM 1423 N N . TYR A 1 180 ? -8.677 -9.216 12.189 1.00 89.81 180 TYR A N 1
ATOM 1424 C CA . TYR A 1 180 ? -9.506 -8.014 12.086 1.00 89.81 180 TYR A CA 1
ATOM 1425 C C . TYR A 1 180 ? -9.563 -7.485 10.651 1.00 89.81 180 TYR A C 1
ATOM 1427 O O . TYR A 1 180 ? -8.594 -7.571 9.889 1.00 89.81 180 TYR A O 1
ATOM 1435 N N . GLN A 1 181 ? -10.693 -6.873 10.294 1.00 93.50 181 GLN A N 1
ATOM 1436 C CA . GLN A 1 181 ? -10.821 -6.126 9.046 1.00 93.50 181 GLN A CA 1
ATOM 1437 C C . GLN A 1 181 ? -11.357 -4.722 9.289 1.00 93.50 181 GLN A C 1
ATOM 1439 O O . GLN A 1 181 ? -12.324 -4.533 10.024 1.00 93.50 181 GLN A O 1
ATOM 1444 N N . LEU A 1 182 ? -10.741 -3.738 8.643 1.00 94.25 182 LEU A N 1
ATOM 1445 C CA . LEU A 1 182 ? -11.190 -2.355 8.636 1.00 94.25 182 LEU A CA 1
ATOM 1446 C C . LEU A 1 182 ? -11.656 -2.000 7.228 1.00 94.25 182 LEU A C 1
ATOM 1448 O O . LEU A 1 182 ? -10.926 -2.201 6.261 1.00 94.25 182 LEU A O 1
ATOM 1452 N N . ASP A 1 183 ? -12.849 -1.433 7.103 1.00 96.12 183 ASP A N 1
ATOM 1453 C CA . ASP A 1 183 ? -13.344 -0.893 5.839 1.00 96.12 183 ASP A CA 1
ATOM 1454 C C . ASP A 1 183 ? -13.498 0.624 5.941 1.00 96.12 183 ASP A C 1
ATOM 1456 O O . ASP A 1 183 ? -14.317 1.143 6.706 1.00 96.12 183 ASP A O 1
ATOM 1460 N N . LEU A 1 184 ? -12.662 1.328 5.176 1.00 96.69 184 LEU A N 1
ATOM 1461 C CA . LEU A 1 184 ? -12.543 2.785 5.147 1.00 96.69 184 LEU A CA 1
ATOM 1462 C C . LEU A 1 184 ? -13.094 3.381 3.847 1.00 96.69 184 LEU A C 1
ATOM 1464 O O . LEU A 1 184 ? -12.935 4.580 3.600 1.00 96.69 184 LEU A O 1
ATOM 1468 N N . ARG A 1 185 ? -13.727 2.558 2.998 1.00 96.31 185 ARG A N 1
ATOM 1469 C CA . ARG A 1 185 ? -14.283 2.986 1.706 1.00 96.31 185 ARG A CA 1
ATOM 1470 C C . ARG A 1 185 ? -15.447 3.958 1.861 1.00 96.31 185 ARG A C 1
ATOM 1472 O O . ARG A 1 185 ? -15.690 4.760 0.965 1.00 96.31 185 ARG A O 1
ATOM 1479 N N . PHE A 1 186 ? -16.143 3.899 2.992 1.00 93.44 186 PHE A N 1
ATOM 1480 C CA . PHE A 1 186 ? -17.310 4.722 3.270 1.00 93.44 186 PHE A CA 1
ATOM 1481 C C . PHE A 1 186 ? -16.907 6.067 3.895 1.00 93.44 186 PHE A C 1
ATOM 1483 O O . PHE A 1 186 ? -16.115 6.090 4.847 1.00 93.44 186 PHE A O 1
ATOM 1490 N N . PRO A 1 187 ? -17.451 7.193 3.398 1.00 90.50 187 PRO A N 1
ATOM 1491 C CA . PRO A 1 187 ? -17.213 8.507 3.986 1.00 90.50 187 PRO A CA 1
ATOM 1492 C C . PRO A 1 187 ? -17.574 8.536 5.473 1.00 90.50 187 PRO A C 1
ATOM 1494 O O . PRO A 1 187 ? -18.562 7.931 5.891 1.00 90.50 187 PRO A O 1
ATOM 1497 N N . ASN A 1 188 ? -16.765 9.238 6.271 1.00 90.38 188 ASN A N 1
ATOM 1498 C CA . ASN A 1 188 ? -16.990 9.471 7.706 1.00 90.38 188 ASN A CA 1
ATOM 1499 C C . ASN A 1 188 ? -17.217 8.215 8.566 1.00 90.38 188 ASN A C 1
ATOM 1501 O O . ASN A 1 188 ? -17.653 8.320 9.707 1.00 90.38 188 ASN A O 1
ATOM 1505 N N . THR A 1 189 ? -16.893 7.031 8.047 1.00 92.75 189 THR A N 1
ATOM 1506 C CA . THR A 1 189 ? -17.172 5.756 8.707 1.00 92.75 189 THR A CA 1
ATOM 1507 C C . THR A 1 189 ? -15.898 4.921 8.786 1.00 92.75 189 THR A C 1
ATOM 1509 O O . THR A 1 189 ? -15.031 4.987 7.906 1.00 92.75 189 THR A O 1
ATOM 1512 N N . VAL A 1 190 ? -15.770 4.157 9.869 1.00 93.56 190 VAL A N 1
ATOM 1513 C CA . VAL A 1 190 ? -14.788 3.080 10.028 1.00 93.56 190 VAL A CA 1
ATOM 1514 C C . VAL A 1 190 ? -15.582 1.842 10.406 1.00 93.56 190 VAL A C 1
ATOM 1516 O O . VAL A 1 190 ? -16.122 1.769 11.508 1.00 93.56 190 VAL A O 1
ATOM 1519 N N . ILE A 1 191 ? -15.702 0.890 9.484 1.00 94.19 191 ILE A N 1
ATOM 1520 C CA . ILE A 1 191 ? -16.348 -0.389 9.787 1.00 94.19 191 ILE A CA 1
ATOM 1521 C C . ILE A 1 191 ? -15.262 -1.335 10.277 1.00 94.19 191 ILE A C 1
ATOM 1523 O O . ILE A 1 191 ? -14.284 -1.558 9.567 1.00 94.19 191 ILE A O 1
ATOM 1527 N N . VAL A 1 192 ? -15.443 -1.894 11.469 1.00 92.31 192 VAL A N 1
ATOM 1528 C CA . VAL A 1 192 ? -14.547 -2.905 12.035 1.00 92.31 192 VAL A CA 1
ATOM 1529 C C . VAL A 1 192 ? -15.270 -4.244 12.011 1.00 92.31 192 VAL A C 1
ATOM 1531 O O . VAL A 1 192 ? -16.403 -4.344 12.478 1.00 92.31 192 VAL A O 1
ATOM 1534 N N . ARG A 1 193 ? -14.624 -5.265 11.452 1.00 92.06 193 ARG A N 1
ATOM 1535 C CA . ARG A 1 193 ? -15.072 -6.657 11.507 1.00 92.06 193 ARG A CA 1
ATOM 1536 C C . ARG A 1 193 ? -14.092 -7.431 12.368 1.00 92.06 193 ARG A C 1
ATOM 1538 O O . ARG A 1 193 ? -12.883 -7.361 12.144 1.00 92.06 193 ARG A O 1
ATOM 1545 N N . GLU A 1 194 ? -14.629 -8.126 13.354 1.00 86.56 194 GLU A N 1
ATOM 1546 C CA . GLU A 1 194 ? -13.854 -8.954 14.268 1.00 86.56 194 GLU A CA 1
ATOM 1547 C C . GLU A 1 194 ? -13.606 -10.335 13.640 1.00 86.56 194 GLU A C 1
ATOM 1549 O O . GLU A 1 194 ? -14.421 -10.785 12.823 1.00 86.56 194 GLU A O 1
ATOM 1554 N N . PRO A 1 195 ? -12.486 -10.996 13.981 1.00 82.88 195 PRO A N 1
ATOM 1555 C CA . PRO A 1 195 ? -12.283 -12.390 13.619 1.00 82.88 195 PRO A CA 1
ATOM 1556 C C . PRO A 1 195 ? -13.418 -13.252 14.187 1.00 82.88 195 PRO A C 1
ATOM 1558 O O . PRO A 1 195 ? -13.849 -13.027 15.318 1.00 82.88 195 PRO A O 1
ATOM 1561 N N . GLN A 1 196 ? -13.900 -14.207 13.388 1.00 67.62 196 GLN A N 1
ATOM 1562 C CA . GLN A 1 196 ? -14.858 -15.228 13.831 1.00 67.62 196 GLN A CA 1
ATOM 1563 C C . GLN A 1 196 ? -14.164 -16.350 14.598 1.00 67.62 196 GLN A C 1
ATOM 1565 O O . GLN A 1 196 ? -13.000 -16.661 14.249 1.00 67.62 196 GLN A O 1
#

Secondary structure (DSSP, 8-state):
-----------------SSSSHHHHHTTTTTTSSSSS---S--------TTTTTS--EEEE-SSEEEEE-TTS-EEEEEETTSPP-S-EEESS-HHHHHTT-HHHHHHHHHHHHHHHHHHTSS-TTT--TT-EEE-SSTT-EEEEETTEEEEEESS-HHHHHHHHHHHHHHS-----TT-EEE--STT--EEE---

Sequence (196 aa):
MMNVRIQRELRYQELGRRRRVLIVLMGMFIVVLGTTCFSLLTGWSAGIDQESVLQPSVLVKASRAWFLVDAHGVVRGAISHDRPPMFPQLHGIDSRALLRQDFQAVDAARNGNELAKLLLKSDDHQLRQRDLQLDFSDPRNIIATLKGTTIHFGSNGFREKWDRVMHVRAGRPVSLSAGYQLDLRFPNTVIVREPQ